Protein 9IJC (pdb70)

Radius of gyration: 18.04 Å; Cα contacts (8 Å, |Δi|>4): 745; chains: 1; bounding box: 37×52×49 Å

B-factor: mean 19.76, std 7.63, range [4.42, 50.43]

Structure (mmCIF, N/CA/C/O backbone):
data_9IJC
#
_entry.id   9IJC
#
_cell.length_a   46.370
_cell.length_b   76.833
_cell.length_c   100.329
_cell.angle_alpha   90.00
_cell.angle_beta   90.00
_cell.angle_gamma   90.00
#
_symmetry.space_group_name_H-M   'P 21 21 21'
#
loop_
_entity.id
_entity.type
_entity.pdbx_description
1 polymer 'GH16 domain-containing protein'
2 water water
#
loop_
_atom_site.group_PDB
_atom_site.id
_atom_site.type_symbol
_atom_site.label_atom_id
_atom_site.label_alt_id
_atom_site.label_comp_id
_atom_site.label_asym_id
_atom_site.label_entity_id
_atom_site.label_seq_id
_atom_site.pdbx_PDB_ins_code
_atom_site.Cartn_x
_atom_site.Cartn_y
_atom_site.Cartn_z
_atom_site.occupancy
_atom_site.B_iso_or_equiv
_atom_site.auth_seq_id
_atom_site.auth_comp_id
_atom_site.auth_asym_id
_atom_site.auth_atom_id
_atom_site.pdbx_PDB_model_num
ATOM 1 N N . PRO A 1 38 ? 3.451 17.036 -40.266 1.00 28.92 38 PRO A N 1
ATOM 2 C CA . PRO A 1 38 ? 2.349 16.101 -40.019 1.00 25.75 38 PRO A CA 1
ATOM 3 C C . PRO A 1 38 ? 1.009 16.670 -40.439 1.00 23.98 38 PRO A C 1
ATOM 4 O O . PRO A 1 38 ? 0.874 17.887 -40.606 1.00 25.09 38 PRO A O 1
ATOM 8 N N . ASN A 1 39 ? 0.022 15.799 -40.596 1.00 22.97 39 ASN A N 1
ATOM 9 C CA . ASN A 1 39 ? -1.304 16.212 -41.034 1.00 22.63 39 ASN A CA 1
ATOM 10 C C . ASN A 1 39 ? -2.148 16.590 -39.823 1.00 20.82 39 ASN A C 1
ATOM 11 O O . ASN A 1 39 ? -2.424 15.725 -38.985 1.00 19.18 39 ASN A O 1
ATOM 16 N N . PRO A 1 40 ? -2.575 17.850 -39.685 1.00 18.36 40 PRO A N 1
ATOM 17 C CA . PRO A 1 40 ? -3.352 18.243 -38.496 1.00 17.65 40 PRO A CA 1
ATOM 18 C C . PRO A 1 40 ? -4.755 17.671 -38.464 1.00 15.82 40 PRO A C 1
ATOM 19 O O . PRO A 1 40 ? -5.457 17.852 -37.461 1.00 19.16 40 PRO A O 1
ATOM 23 N N . ALA A 1 41 ? -5.197 16.986 -39.521 1.00 15.90 41 ALA A N 1
ATOM 24 C CA . ALA A 1 41 ? -6.546 16.442 -39.525 1.00 17.28 41 ALA A CA 1
ATOM 25 C C . ALA A 1 41 ? -6.664 15.198 -38.668 1.00 13.84 41 ALA A C 1
ATOM 26 O O . ALA A 1 41 ? -7.785 14.771 -38.370 1.00 17.08 41 ALA A O 1
ATOM 28 N N . TYR A 1 42 ? -5.543 14.598 -38.299 1.00 16.17 42 TYR A N 1
ATOM 29 C CA . TYR A 1 42 ? -5.530 13.359 -37.541 1.00 15.58 42 TYR A CA 1
ATOM 30 C C . TYR A 1 42 ? -4.621 13.492 -36.336 1.00 15.47 42 TYR A C 1
ATOM 31 O O . TYR A 1 42 ? -3.709 14.326 -36.321 1.00 14.84 42 TYR A O 1
ATOM 40 N N . PRO A 1 43 ? -4.829 12.668 -35.310 1.00 14.28 43 PRO A N 1
ATOM 41 C CA . PRO A 1 43 ? -3.903 12.655 -34.176 1.00 14.68 43 PRO A CA 1
ATOM 42 C C . PRO A 1 43 ? -2.475 12.445 -34.647 1.00 16.34 43 PRO A C 1
ATOM 43 O O . PRO A 1 43 ? -2.216 11.695 -35.597 1.00 16.63 43 PRO A O 1
ATOM 47 N N . LEU A 1 44 ? -1.541 13.118 -33.977 1.00 15.38 44 LEU A N 1
ATOM 48 C CA . LEU A 1 44 ? -0.135 12.984 -34.339 1.00 15.66 44 LEU A CA 1
ATOM 49 C C . LEU A 1 44 ? 0.333 11.538 -34.222 1.00 17.36 44 LEU A C 1
ATOM 50 O O . LEU A 1 44 ? 1.239 11.111 -34.948 1.00 17.21 44 LEU A O 1
ATOM 55 N N . SER A 1 45 ? -0.292 10.766 -33.344 1.00 14.21 45 SER A N 1
ATOM 56 C CA . SER A 1 45 ? 0.065 9.372 -33.140 1.00 14.44 45 SER A CA 1
ATOM 57 C C . SER A 1 45 ? -0.686 8.430 -34.066 1.00 17.29 45 SER A C 1
ATOM 58 O O . SER A 1 45 ? -0.442 7.220 -34.015 1.00 17.35 45 SER A O 1
ATOM 61 N N . ASP A 1 46 ? -1.608 8.941 -34.881 1.00 16.94 46 ASP A N 1
ATOM 62 C CA . ASP A 1 46 ? -2.418 8.113 -35.777 1.00 16.41 46 ASP A CA 1
ATOM 63 C C . ASP A 1 46 ? -2.546 8.802 -37.132 1.00 15.35 46 ASP A C 1
ATOM 64 O O . ASP A 1 46 ? -3.634 9.087 -37.623 1.00 15.87 46 ASP A O 1
ATOM 69 N N . GLN A 1 47 ? -1.399 9.051 -37.753 1.00 15.11 47 GLN A N 1
ATOM 70 C CA . GLN A 1 47 ? -1.378 9.784 -39.007 1.00 15.70 47 GLN A CA 1
ATOM 71 C C . GLN A 1 47 ? -1.944 8.986 -40.173 1.00 17.46 47 GLN A C 1
ATOM 72 O O . GLN A 1 47 ? -2.327 9.587 -41.180 1.00 20.73 47 GLN A O 1
ATOM 78 N N . SER A 1 48 ? -2.034 7.662 -40.060 1.00 19.32 48 SER A N 1
ATOM 79 C CA . SER A 1 48 ? -2.739 6.898 -41.082 1.00 18.60 48 SER A CA 1
ATOM 80 C C . SER A 1 48 ? -4.230 6.791 -40.793 1.00 18.31 48 SER A C 1
ATOM 81 O O . SER A 1 48 ? -4.954 6.149 -41.559 1.00 18.36 48 SER A O 1
ATOM 84 N N . ASN A 1 49 ? -4.698 7.388 -39.694 1.00 16.12 49 ASN A N 1
ATOM 85 C CA . ASN A 1 49 ? -6.118 7.450 -39.356 1.00 16.41 49 ASN A CA 1
ATOM 86 C C . ASN A 1 49 ? -6.732 6.061 -39.204 1.00 17.05 49 ASN A C 1
ATOM 87 O O . ASN A 1 49 ? -7.842 5.794 -39.667 1.00 19.43 49 ASN A O 1
ATOM 92 N N . GLU A 1 50 ? -6.017 5.174 -38.499 1.00 16.45 50 GLU A N 1
ATOM 93 C CA . GLU A 1 50 ? -6.612 3.885 -38.167 1.00 15.65 50 GLU A CA 1
ATOM 94 C C . GLU A 1 50 ? -7.852 4.053 -37.304 1.00 18.89 50 GLU A C 1
ATOM 95 O O . GLU A 1 50 ? -8.745 3.196 -37.321 1.00 20.87 50 GLU A O 1
ATOM 101 N N . GLY A 1 51 ? -7.922 5.139 -36.539 1.00 15.86 51 GLY A N 1
ATOM 102 C CA . GLY A 1 51 ? -9.088 5.369 -35.726 1.00 17.22 51 GLY A CA 1
ATOM 103 C C . GLY A 1 51 ? -10.313 5.888 -36.439 1.00 17.92 51 GLY A C 1
ATOM 104 O O . GLY A 1 51 ? -11.352 6.004 -35.792 1.00 21.99 51 GLY A O 1
ATOM 105 N N . ASP A 1 52 ? -10.254 6.185 -37.735 1.00 18.61 52 ASP A N 1
ATOM 106 C CA . ASP A 1 52 ? -11.385 6.793 -38.441 1.00 21.16 52 ASP A CA 1
ATOM 107 C C . ASP A 1 52 ? -11.896 8.009 -37.673 1.00 18.90 52 ASP A C 1
ATOM 108 O O . ASP A 1 52 ? -13.068 8.117 -37.303 1.00 21.24 52 ASP A O 1
ATOM 113 N N . TRP A 1 53 ? -10.970 8.924 -37.432 1.00 16.99 53 TRP A N 1
ATOM 114 C CA . TRP A 1 53 ? -11.218 10.045 -36.541 1.00 17.22 53 TRP A CA 1
ATOM 115 C C . TRP A 1 53 ? -11.920 11.179 -37.267 1.00 20.00 53 TRP A C 1
ATOM 116 O O . TRP A 1 53 ? -11.610 11.490 -38.420 1.00 22.02 53 TRP A O 1
ATOM 127 N N . VAL A 1 54 ? -12.850 11.813 -36.566 1.00 17.08 54 VAL A N 1
ATOM 128 C CA . VAL A 1 54 ? -13.550 12.998 -37.040 1.00 16.54 54 VAL A CA 1
ATOM 129 C C . VAL A 1 54 ? -13.422 14.063 -35.965 1.00 17.75 54 VAL A C 1
ATOM 130 O O . VAL A 1 54 ? -13.738 13.810 -34.795 1.00 17.20 54 VAL A O 1
ATOM 134 N N . LEU A 1 55 ? -12.961 15.249 -36.352 1.00 15.04 55 LEU A N 1
ATOM 135 C CA . LEU A 1 55 ? -12.709 16.291 -35.368 1.00 16.81 55 LEU A CA 1
ATOM 136 C C . LEU A 1 55 ? -14.044 16.740 -34.782 1.00 19.57 55 LEU A C 1
ATOM 137 O O . LEU A 1 55 ? -14.997 17.017 -35.519 1.00 19.92 55 LEU A O 1
ATOM 142 N N . ASN A 1 56 ? -14.124 16.781 -33.456 1.00 16.65 56 ASN A N 1
ATOM 143 C CA . ASN A 1 56 ? -15.255 17.384 -32.756 1.00 16.20 56 ASN A CA 1
ATOM 144 C C . ASN A 1 56 ? -15.007 18.882 -32.676 1.00 17.46 56 ASN A C 1
ATOM 145 O O . ASN A 1 56 ? -14.183 19.352 -31.894 1.00 16.10 56 ASN A O 1
ATOM 150 N N . THR A 1 57 ? -15.708 19.644 -33.521 1.00 17.13 57 THR A N 1
ATOM 151 C CA . THR A 1 57 ? -15.433 21.072 -33.622 1.00 18.91 57 THR A CA 1
ATOM 152 C C . THR A 1 57 ? -15.897 21.833 -32.387 1.00 18.55 57 THR A C 1
ATOM 153 O O . THR A 1 57 ? -15.318 22.871 -32.060 1.00 19.91 57 THR A O 1
ATOM 157 N N . GLU A 1 58 ? -16.928 21.332 -31.698 1.00 19.51 58 GLU A N 1
ATOM 158 C CA . GLU A 1 58 ? -17.429 21.944 -30.464 1.00 21.54 58 GLU A CA 1
ATOM 159 C C . GLU A 1 58 ? -16.377 21.968 -29.362 1.00 18.73 58 GLU A C 1
ATOM 160 O O . GLU A 1 58 ? -16.370 22.886 -28.526 1.00 19.40 58 GLU A O 1
ATOM 166 N N . MET A 1 59 ? -15.514 20.954 -29.321 1.00 17.19 59 MET A N 1
ATOM 167 C CA . MET A 1 59 ? -14.535 20.765 -28.255 1.00 16.42 59 MET A CA 1
ATOM 168 C C . MET A 1 59 ? -13.128 21.174 -28.655 1.00 18.30 59 MET A C 1
ATOM 169 O O . MET A 1 59 ? -12.220 21.100 -27.821 1.00 19.79 59 MET A O 1
ATOM 174 N N . SER A 1 60 ? -12.919 21.579 -29.907 1.00 14.60 60 SER A N 1
ATOM 175 C CA . SER A 1 60 ? -11.594 21.797 -30.455 1.00 13.23 60 SER A CA 1
ATOM 176 C C . SER A 1 60 ? -11.378 23.271 -30.741 1.00 15.99 60 SER A C 1
ATOM 177 O O . SER A 1 60 ? -12.327 24.021 -31.004 1.00 17.40 60 SER A O 1
ATOM 180 N N . ASP A 1 61 ? -10.114 23.677 -30.706 1.00 14.39 61 ASP A N 1
ATOM 181 C CA . ASP A 1 61 ? -9.794 25.065 -31.013 1.00 12.55 61 ASP A CA 1
ATOM 182 C C . ASP A 1 61 ? -8.318 25.195 -31.340 1.00 14.96 61 ASP A C 1
ATOM 183 O O . ASP A 1 61 ? -7.474 24.657 -30.620 1.00 13.70 61 ASP A O 1
ATOM 188 N N . GLU A 1 62 ? -8.012 25.919 -32.416 1.00 14.30 62 GLU A N 1
ATOM 189 C CA . GLU A 1 62 ? -6.642 26.233 -32.790 1.00 14.67 62 GLU A CA 1
ATOM 190 C C . GLU A 1 62 ? -6.162 27.548 -32.183 1.00 13.37 62 GLU A C 1
ATOM 191 O O . GLU A 1 62 ? -4.973 27.880 -32.291 1.00 13.98 62 GLU A O 1
ATOM 197 N N . PHE A 1 63 ? -7.072 28.281 -31.537 1.00 14.03 63 PHE A N 1
ATOM 198 C CA . PHE A 1 63 ? -6.785 29.505 -30.792 1.00 14.91 63 PHE A CA 1
ATOM 199 C C . PHE A 1 63 ? -6.050 30.541 -31.639 1.00 16.43 63 PHE A C 1
ATOM 200 O O . PHE A 1 63 ? -5.200 31.288 -31.158 1.00 15.76 63 PHE A O 1
ATOM 208 N N . GLU A 1 64 ? -6.428 30.621 -32.904 1.00 14.64 64 GLU A N 1
ATOM 209 C CA . GLU A 1 64 ? -5.861 31.593 -33.828 1.00 15.64 64 GLU A CA 1
ATOM 210 C C . GLU A 1 64 ? -6.669 32.880 -33.887 1.00 19.19 64 GLU A C 1
ATOM 211 O O . GLU A 1 64 ? -6.285 33.812 -34.607 1.00 21.86 64 GLU A O 1
ATOM 217 N N . LEU A 1 65 ? -7.788 32.936 -33.186 1.00 15.44 65 LEU A N 1
ATOM 218 C CA . LEU A 1 65 ? -8.665 34.093 -33.117 1.00 16.69 65 LEU A CA 1
ATOM 219 C C . LEU A 1 65 ? -8.834 34.525 -31.667 1.00 17.03 65 LEU A C 1
ATOM 220 O O . LEU A 1 65 ? -8.416 33.794 -30.759 1.00 16.69 65 LEU A O 1
ATOM 225 N N . PRO A 1 66 ? -9.434 35.681 -31.395 1.00 16.35 66 PRO A N 1
ATOM 226 C CA . PRO A 1 66 ? -9.747 36.020 -30.005 1.00 16.67 66 PRO A CA 1
ATOM 227 C C . PRO A 1 66 ? -10.603 34.925 -29.387 1.00 17.22 66 PRO A C 1
ATOM 228 O O . PRO A 1 66 ? -11.414 34.282 -30.061 1.00 18.34 66 PRO A O 1
ATOM 232 N N . LEU A 1 67 ? -10.394 34.701 -28.094 1.00 16.68 67 LEU A N 1
ATOM 233 C CA . LEU A 1 67 ? -11.033 33.573 -27.435 1.00 19.10 67 LEU A CA 1
ATOM 234 C C . LEU A 1 67 ? -12.540 33.611 -27.652 1.00 20.98 67 LEU A C 1
ATOM 235 O O . LEU A 1 67 ? -13.201 34.619 -27.380 1.00 21.05 67 LEU A O 1
ATOM 240 N N . ASP A 1 68 ? -13.071 32.501 -28.160 1.00 19.27 68 ASP A N 1
ATOM 241 C CA . ASP A 1 68 ? -14.484 32.359 -28.486 1.00 17.83 68 ASP A CA 1
ATOM 242 C C . ASP A 1 68 ? -15.240 32.033 -27.206 1.00 20.27 68 ASP A C 1
ATOM 243 O O . ASP A 1 68 ? -15.287 30.879 -26.781 1.00 19.04 68 ASP A O 1
ATOM 248 N N . GLU A 1 69 ? -15.851 33.040 -26.591 1.00 18.29 69 GLU A N 1
ATOM 249 C CA . GLU A 1 69 ? -16.549 32.821 -25.333 1.00 17.66 69 GLU A CA 1
ATOM 250 C C . GLU A 1 69 ? -17.944 32.233 -25.510 1.00 18.18 69 GLU A C 1
ATOM 251 O O . GLU A 1 69 ? -18.651 32.051 -24.512 1.00 22.67 69 GLU A O 1
ATOM 257 N N . ASP A 1 70 ? -18.345 31.893 -26.736 1.00 20.75 70 ASP A N 1
ATOM 258 C CA . ASP A 1 70 ? -19.492 31.011 -26.905 1.00 22.84 70 ASP A CA 1
ATOM 259 C C . ASP A 1 70 ? -19.090 29.543 -26.827 1.00 19.28 70 ASP A C 1
ATOM 260 O O . ASP A 1 70 ? -19.939 28.687 -26.545 1.00 22.89 70 ASP A O 1
ATOM 265 N N . LYS A 1 71 ? -17.813 29.246 -27.078 1.00 19.21 71 LYS A N 1
ATOM 266 C CA . LYS A 1 71 ? -17.240 27.911 -26.950 1.00 17.97 71 LYS A CA 1
ATOM 267 C C . LYS A 1 71 ? -16.617 27.677 -25.586 1.00 16.87 71 LYS A C 1
ATOM 268 O O . LYS A 1 71 ? -16.642 26.546 -25.092 1.00 16.84 71 LYS A O 1
ATOM 274 N N . TRP A 1 72 ? -16.041 28.718 -24.991 1.00 16.30 72 TRP A N 1
ATOM 275 C CA . TRP A 1 72 ? -15.217 28.584 -23.796 1.00 14.53 72 TRP A CA 1
ATOM 276 C C . TRP A 1 72 ? -15.710 29.504 -22.698 1.00 16.72 72 TRP A C 1
ATOM 277 O O . TRP A 1 72 ? -15.961 30.692 -22.937 1.00 15.08 72 TRP A O 1
ATOM 288 N N . LEU A 1 73 ? -15.810 28.963 -21.495 1.00 15.68 73 LEU A N 1
ATOM 289 C CA . LEU A 1 73 ? -16.050 29.762 -20.308 1.00 14.55 73 LEU A CA 1
ATOM 290 C C . LEU A 1 73 ? -14.703 30.187 -19.737 1.00 15.65 73 LEU A C 1
ATOM 291 O O . LEU A 1 73 ? -13.878 29.336 -19.382 1.00 15.07 73 LEU A O 1
ATOM 296 N N . ILE A 1 74 ? -14.456 31.489 -19.688 1.00 14.91 74 ILE A N 1
ATOM 297 C CA . ILE A 1 74 ? -13.390 32.005 -18.844 1.00 14.37 74 ILE A CA 1
ATOM 298 C C . ILE A 1 74 ? -13.951 32.013 -17.437 1.00 16.64 74 ILE A C 1
ATOM 299 O O . ILE A 1 74 ? -14.937 32.705 -17.167 1.00 18.22 74 ILE A O 1
ATOM 304 N N . GLN A 1 75 ? -13.365 31.207 -16.558 1.00 13.12 75 GLN A N 1
ATOM 305 C CA . GLN A 1 75 ? -13.915 31.060 -15.216 1.00 14.88 75 GLN A CA 1
ATOM 306 C C . GLN A 1 75 ? -14.089 32.422 -14.557 1.00 16.29 75 GLN A C 1
ATOM 307 O O . GLN A 1 75 ? -13.147 33.215 -14.484 1.00 16.08 75 GLN A O 1
ATOM 313 N N . GLY A 1 76 ? -15.306 32.680 -14.074 1.00 16.99 76 GLY A N 1
ATOM 314 C CA . GLY A 1 76 ? -15.649 33.950 -13.464 1.00 16.98 76 GLY A CA 1
ATOM 315 C C . GLY A 1 76 ? -16.312 34.950 -14.386 1.00 20.05 76 GLY A C 1
ATOM 316 O O . GLY A 1 76 ? -16.767 35.998 -13.899 1.00 20.65 76 GLY A O 1
ATOM 317 N N . ARG A 1 77 ? -16.356 34.687 -15.691 1.00 17.90 77 ARG A N 1
ATOM 318 C CA . ARG A 1 77 ? -17.011 35.611 -16.612 1.00 19.48 77 ARG A CA 1
ATOM 319 C C . ARG A 1 77 ? -18.469 35.791 -16.217 1.00 22.42 77 ARG A C 1
ATOM 320 O O . ARG A 1 77 ? -19.221 34.817 -16.104 1.00 21.00 77 ARG A O 1
ATOM 328 N N . ASN A 1 78 ? -18.864 37.051 -16.004 1.00 24.35 78 ASN A N 1
ATOM 329 C CA . ASN A 1 78 ? -20.213 37.385 -15.548 1.00 26.85 78 ASN A CA 1
ATOM 330 C C . ASN A 1 78 ? -20.619 36.543 -14.339 1.00 24.88 78 ASN A C 1
ATOM 331 O O . ASN A 1 78 ? -21.760 36.091 -14.222 1.00 26.98 78 ASN A O 1
ATOM 336 N N . ASN A 1 79 ? -19.657 36.334 -13.432 1.00 24.42 79 ASN A N 1
ATOM 337 C CA . ASN A 1 79 ? -19.854 35.611 -12.170 1.00 24.28 79 ASN A CA 1
ATOM 338 C C . ASN A 1 79 ? -20.282 34.160 -12.380 1.00 24.67 79 ASN A C 1
ATOM 339 O O . ASN A 1 79 ? -20.890 33.548 -11.497 1.00 27.54 79 ASN A O 1
ATOM 344 N N . GLU A 1 80 ? -19.957 33.579 -13.530 1.00 24.86 80 GLU A N 1
ATOM 345 C CA . GLU A 1 80 ? -20.195 32.160 -13.752 1.00 22.64 80 GLU A CA 1
ATOM 346 C C . GLU A 1 80 ? -18.944 31.386 -13.356 1.0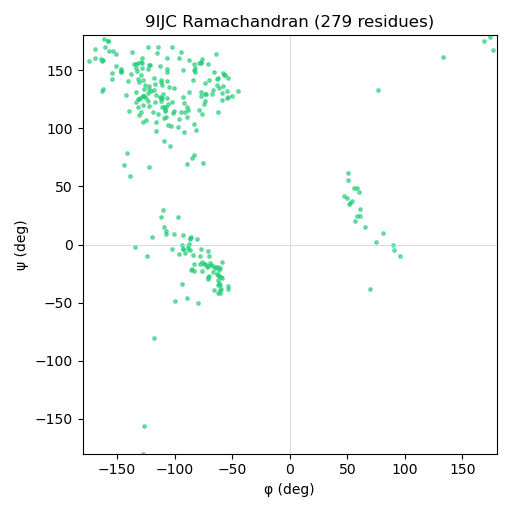0 20.69 80 GLU A C 1
ATOM 347 O O . GLU A 1 80 ? -17.863 31.637 -13.898 1.00 20.96 80 GLU A O 1
ATOM 353 N N . TYR A 1 81 ? -19.094 30.453 -12.416 1.00 20.91 81 TYR A N 1
ATOM 354 C CA . TYR A 1 81 ? -18.001 29.597 -11.961 1.00 20.76 81 TYR A CA 1
ATOM 355 C C . TYR A 1 81 ? -18.400 28.140 -12.115 1.00 20.29 81 TYR A C 1
ATOM 356 O O . TYR A 1 81 ? -19.222 27.630 -11.349 1.00 21.62 81 TYR A O 1
ATOM 365 N N . GLN A 1 82 ? -17.803 27.472 -13.093 1.00 18.12 82 GLN A N 1
ATOM 366 C CA . GLN A 1 82 ? -17.925 26.026 -13.186 1.00 18.33 82 GLN A CA 1
ATOM 367 C C . GLN A 1 82 ? -17.500 25.389 -11.867 1.00 18.87 82 GLN A C 1
ATOM 368 O O . GLN A 1 82 ? -16.464 25.746 -11.301 1.00 18.84 82 GLN A O 1
ATOM 374 N N . SER A 1 83 ? -18.324 24.467 -11.359 1.00 19.32 83 SER A N 1
ATOM 375 C CA . SER A 1 83 ? -18.099 23.779 -10.085 1.00 21.85 83 SER A CA 1
ATOM 376 C C . SER A 1 83 ? -17.944 24.734 -8.903 1.00 20.22 83 SER A C 1
ATOM 377 O O . SER A 1 83 ? -17.404 24.335 -7.866 1.00 21.05 83 SER A O 1
ATOM 380 N N . ARG A 1 84 ? -18.417 25.980 -9.030 1.00 18.14 84 ARG A N 1
ATOM 381 C CA . ARG A 1 84 ? -18.298 26.995 -7.974 1.00 21.36 84 ARG A CA 1
ATOM 382 C C . ARG A 1 84 ? -16.858 27.119 -7.480 1.00 22.33 84 ARG A C 1
ATOM 383 O O . ARG A 1 84 ? -16.596 27.403 -6.312 1.00 22.55 84 ARG A O 1
ATOM 391 N N . PHE A 1 85 ? -15.912 26.944 -8.396 1.00 19.04 85 PHE A N 1
ATOM 392 C CA . PHE A 1 85 ? -14.494 26.826 -8.062 1.00 15.32 85 PHE A CA 1
ATOM 393 C C . PHE A 1 85 ? -13.821 28.152 -8.391 1.00 14.53 85 PHE A C 1
ATOM 394 O O . PHE A 1 85 ? -13.537 28.444 -9.554 1.00 16.14 85 PHE A O 1
ATOM 402 N N . ILE A 1 86 ? -13.562 28.964 -7.363 1.00 16.62 86 ILE A N 1
ATOM 403 C CA . ILE A 1 86 ? -13.022 30.299 -7.609 1.00 15.76 86 ILE A CA 1
ATOM 404 C C . ILE A 1 86 ? -11.510 30.293 -7.718 1.00 15.37 86 ILE A C 1
ATOM 405 O O . ILE A 1 86 ? -10.917 31.329 -8.067 1.00 15.46 86 ILE A O 1
ATOM 410 N N . GLY A 1 87 ? -10.873 29.149 -7.486 1.00 15.75 87 GLY A N 1
ATOM 411 C CA . GLY A 1 87 ? -9.433 29.046 -7.506 1.00 15.11 87 GLY A CA 1
ATOM 412 C C . GLY A 1 87 ? -8.941 28.285 -6.300 1.00 14.70 87 GLY A C 1
ATOM 413 O O . GLY A 1 87 ? -9.669 28.134 -5.313 1.00 16.57 87 GLY A O 1
ATOM 414 N N . ARG A 1 88 ? -7.716 27.784 -6.371 1.00 12.82 88 ARG A N 1
ATOM 415 C CA . ARG A 1 88 ? -7.117 27.040 -5.273 1.00 13.00 88 ARG A CA 1
ATOM 416 C C . ARG A 1 88 ? -6.165 27.965 -4.520 1.00 14.14 88 ARG A C 1
ATOM 417 O O . ARG A 1 88 ? -5.152 28.406 -5.073 1.00 13.79 88 ARG A O 1
ATOM 425 N N . ALA A 1 89 ? -6.497 28.254 -3.261 1.00 14.02 89 ALA A N 1
ATOM 426 C CA . ALA A 1 89 ? -5.765 29.248 -2.491 1.00 15.14 89 ALA A CA 1
ATOM 427 C C . ALA A 1 89 ? -4.280 28.897 -2.413 1.00 14.32 89 ALA A C 1
ATOM 428 O O . ALA A 1 89 ? -3.910 27.716 -2.377 1.00 14.16 89 ALA A O 1
ATOM 430 N N . PRO A 1 90 ? -3.397 29.913 -2.391 1.00 12.99 90 PRO A N 1
ATOM 431 C CA . PRO A 1 90 ? -3.680 31.359 -2.364 1.00 14.14 90 PRO A CA 1
ATOM 432 C C . PRO A 1 90 ? -4.172 31.945 -3.682 1.00 14.53 90 PRO A C 1
ATOM 433 O O . PRO A 1 90 ? -4.734 33.033 -3.668 1.00 15.07 90 PRO A O 1
ATOM 437 N N . SER A 1 91 ? -3.993 31.257 -4.806 1.00 13.76 91 SER A N 1
ATOM 438 C CA . SER A 1 91 ? -4.358 31.813 -6.099 1.00 14.38 91 SER A CA 1
ATOM 439 C C . SER A 1 91 ? -5.871 31.888 -6.253 1.00 16.06 91 SER A C 1
ATOM 440 O O . SER A 1 91 ? -6.635 31.138 -5.632 1.00 15.39 91 SER A O 1
ATOM 443 N N . GLN A 1 92 ? -6.300 32.803 -7.114 1.00 14.64 92 GLN A N 1
ATOM 444 C CA . GLN A 1 92 ? -7.694 32.874 -7.500 1.00 12.41 92 GLN A CA 1
ATOM 445 C C . GLN A 1 92 ? -7.746 33.113 -9.000 1.00 12.64 92 GLN A C 1
ATOM 446 O O . GLN A 1 92 ? -6.853 33.750 -9.562 1.00 14.40 92 GLN A O 1
ATOM 452 N N . PHE A 1 93 ? -8.776 32.562 -9.645 1.00 13.02 93 PHE A N 1
ATOM 453 C CA . PHE A 1 93 ? -8.950 32.710 -11.088 1.00 13.63 93 PHE A CA 1
ATOM 454 C C . PHE A 1 93 ? -9.408 34.118 -11.414 1.00 15.40 93 PHE A C 1
ATOM 455 O O . PHE A 1 93 ? -10.393 34.598 -10.843 1.00 16.08 93 PHE A O 1
ATOM 463 N N . SER A 1 94 ? -8.725 34.758 -12.353 1.00 12.91 94 SER A N 1
ATOM 464 C CA . SER A 1 94 ? -9.108 36.076 -12.841 1.00 13.28 94 SER A CA 1
ATOM 465 C C . SER A 1 94 ? -9.588 35.967 -14.276 1.00 15.36 94 SER A C 1
ATOM 466 O O . SER A 1 94 ? -9.002 35.239 -15.074 1.00 15.79 94 SER A O 1
ATOM 469 N N . VAL A 1 95 ? -10.628 36.732 -14.614 1.00 15.93 95 VAL A N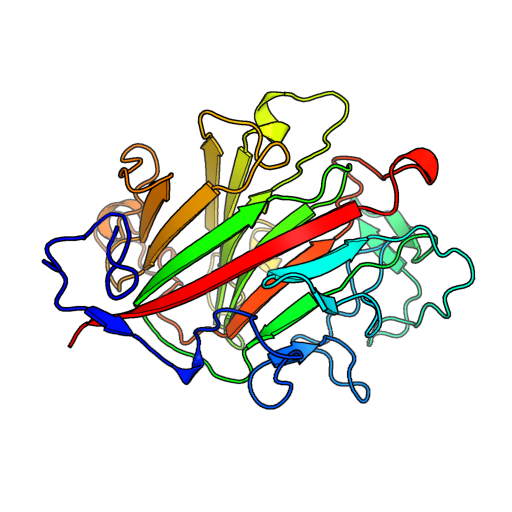 1
ATOM 470 C CA . VAL A 1 95 ? -11.106 36.732 -15.992 1.00 17.69 95 VAL A CA 1
ATOM 471 C C . VAL A 1 95 ? -10.098 37.400 -16.919 1.00 17.41 95 VAL A C 1
ATOM 472 O O . VAL A 1 95 ? -10.179 37.229 -18.136 1.00 18.43 95 VAL A O 1
ATOM 476 N N . ASN A 1 96 ? -9.138 38.149 -16.375 1.00 16.30 96 ASN A N 1
ATOM 477 C CA . ASN A 1 96 ? -8.148 38.871 -17.161 1.00 15.75 96 ASN A CA 1
ATOM 478 C C . ASN A 1 96 ? -6.917 38.047 -17.477 1.00 16.38 96 ASN A C 1
ATOM 479 O O . ASN A 1 96 ? -6.006 38.541 -18.148 1.00 16.55 96 ASN A O 1
ATOM 484 N N . ASN A 1 97 ? -6.856 36.811 -16.995 1.00 13.98 97 ASN A N 1
ATOM 485 C CA . ASN A 1 97 ? -5.663 35.988 -17.125 1.00 14.89 97 ASN A CA 1
ATOM 486 C C . ASN A 1 97 ? -5.841 34.866 -18.130 1.00 14.14 97 ASN A C 1
ATOM 487 O O . ASN A 1 97 ? -4.984 33.988 -18.212 1.00 14.26 97 ASN A O 1
ATOM 492 N N . ALA A 1 98 ? -6.910 34.895 -18.922 1.00 13.27 98 ALA A N 1
ATOM 493 C CA . ALA A 1 98 ? -7.097 33.950 -20.015 1.00 13.09 98 ALA A CA 1
ATOM 494 C C . ALA A 1 98 ? -7.447 34.735 -21.264 1.00 14.17 98 ALA A C 1
ATOM 495 O O . ALA A 1 98 ? -8.392 35.534 -21.255 1.00 15.70 98 ALA A O 1
ATOM 497 N N . TYR A 1 99 ? -6.690 34.508 -22.329 1.00 12.96 99 TYR A N 1
ATOM 498 C CA . TYR A 1 99 ? -6.914 35.175 -23.607 1.00 13.58 99 TYR A CA 1
ATOM 499 C C . TYR A 1 99 ? -6.034 34.469 -24.617 1.00 12.94 99 TYR A C 1
ATOM 500 O O . TYR A 1 99 ? -5.083 33.776 -24.244 1.00 13.16 99 TYR A O 1
ATOM 509 N N . THR A 1 100 ? -6.355 34.628 -25.894 1.00 13.01 100 THR A N 1
ATOM 510 C CA . THR A 1 100 ? -5.461 34.107 -26.909 1.00 13.08 100 THR A CA 1
ATOM 511 C C . THR A 1 100 ? -4.483 35.183 -27.354 1.00 12.25 100 THR A C 1
ATOM 512 O O . THR A 1 100 ? -4.772 36.385 -27.303 1.00 13.95 100 THR A O 1
ATOM 516 N N . GLU A 1 101 ? -3.301 34.734 -27.760 1.00 13.80 101 GLU A N 1
ATOM 517 C CA . GLU A 1 101 ? -2.200 35.608 -28.145 1.00 12.62 101 GLU A CA 1
ATOM 518 C C . GLU A 1 101 ? -1.214 34.752 -28.921 1.00 14.94 101 GLU A C 1
ATOM 519 O O . GLU A 1 101 ? -0.892 33.642 -28.490 1.00 13.24 101 GLU A O 1
ATOM 525 N N . SER A 1 102 ? -0.770 35.237 -30.081 1.00 13.44 102 SER A N 1
ATOM 526 C CA . SER A 1 102 ? 0.266 34.546 -30.849 1.00 15.05 102 SER A CA 1
ATOM 527 C C . SER A 1 102 ? -0.172 33.148 -31.259 1.00 15.55 102 SER A C 1
ATOM 528 O O . SER A 1 102 ? 0.659 32.249 -31.384 1.00 17.84 102 SER A O 1
ATOM 531 N N . GLY A 1 103 ? -1.471 32.956 -31.470 1.00 15.17 103 GLY A N 1
ATOM 532 C CA . GLY A 1 103 ? -1.963 31.654 -31.865 1.00 13.82 103 GLY A CA 1
ATOM 533 C C . GLY A 1 103 ? -2.150 30.674 -30.735 1.00 13.63 103 GLY A C 1
ATOM 534 O O . GLY A 1 103 ? -2.386 29.499 -31.002 1.00 15.09 103 GLY A O 1
ATOM 535 N N . LYS A 1 104 ? -2.052 31.106 -29.483 1.00 13.41 104 LYS A N 1
ATOM 536 C CA . LYS A 1 104 ? -2.128 30.198 -28.347 1.00 13.44 104 LYS A CA 1
ATOM 537 C C . LYS A 1 104 ? -3.142 30.730 -27.353 1.00 13.76 104 LYS A C 1
ATOM 538 O O . LYS A 1 104 ? -3.272 31.938 -27.166 1.00 13.63 104 LYS A O 1
ATOM 544 N N . LEU A 1 105 ? -3.849 29.826 -26.692 1.00 11.51 105 LEU A N 1
ATOM 545 C CA . LEU A 1 105 ? -4.546 30.213 -25.478 1.00 12.07 105 LEU A CA 1
ATOM 546 C C . LEU A 1 105 ? -3.513 30.409 -24.375 1.00 12.62 105 LEU A C 1
ATOM 547 O O . LEU A 1 105 ? -2.638 29.557 -24.173 1.00 12.97 105 LEU A O 1
ATOM 552 N N . LYS A 1 106 ? -3.586 31.545 -23.698 1.00 11.28 106 LYS A N 1
ATOM 553 C CA . LYS A 1 106 ? -2.698 31.853 -22.584 1.00 12.50 106 LYS A CA 1
ATOM 554 C C . LYS A 1 106 ? -3.480 31.748 -21.291 1.00 11.18 106 LYS A C 1
ATOM 555 O O . LYS A 1 106 ? -4.552 32.338 -21.158 1.00 12.87 106 LYS A O 1
ATOM 561 N N . ILE A 1 107 ? -2.960 30.944 -20.371 1.00 10.79 107 ILE A N 1
ATOM 562 C CA . ILE A 1 107 ? -3.404 30.901 -18.990 1.00 12.73 107 ILE A CA 1
ATOM 563 C C . ILE A 1 107 ? -2.278 31.507 -18.185 1.00 11.94 107 ILE A C 1
ATOM 564 O O . ILE A 1 107 ? -1.193 30.929 -18.095 1.00 13.02 107 ILE A O 1
ATOM 569 N N . VAL A 1 108 ? -2.497 32.709 -17.658 1.00 12.09 108 VAL A N 1
ATOM 570 C CA . VAL A 1 108 ? -1.421 33.508 -17.100 1.00 12.32 108 VAL A CA 1
ATOM 571 C C . VAL A 1 108 ? -1.491 33.488 -15.587 1.00 12.46 108 VAL A C 1
ATOM 572 O O . VAL A 1 108 ? -2.571 33.615 -14.997 1.00 13.26 108 VAL A O 1
ATOM 576 N N . THR A 1 109 ? -0.332 33.312 -14.966 1.00 13.06 109 THR A N 1
ATOM 577 C CA . THR A 1 109 ? -0.166 33.426 -13.524 1.00 11.85 109 THR A CA 1
ATOM 578 C C . THR A 1 109 ? 0.552 34.730 -13.242 1.00 13.30 109 T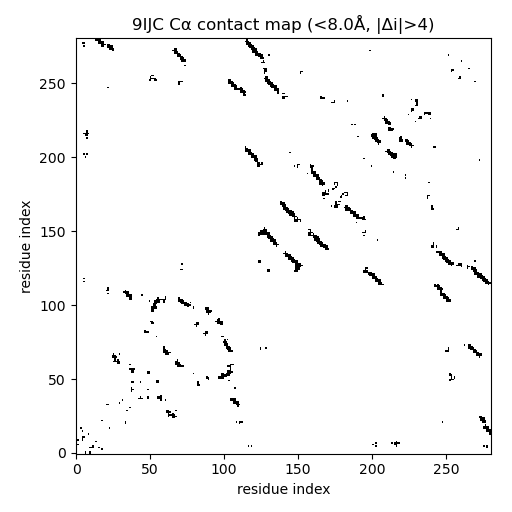HR A C 1
ATOM 579 O O . THR A 1 109 ? 1.662 34.942 -13.739 1.00 13.99 109 THR A O 1
ATOM 583 N N . LYS A 1 110 ? -0.087 35.602 -12.467 1.00 12.34 110 LYS A N 1
ATOM 584 C CA . LYS A 1 110 ? 0.473 36.916 -12.186 1.00 15.08 110 LYS A CA 1
ATOM 585 C C . LYS A 1 110 ? 0.619 37.130 -10.693 1.00 15.74 110 LYS A C 1
ATOM 586 O O . LYS A 1 110 ? -0.153 36.602 -9.885 1.00 13.90 110 LYS A O 1
ATOM 592 N N . TRP A 1 111 ? 1.603 37.952 -10.345 1.00 15.19 111 TRP A N 1
ATOM 593 C CA . TRP A 1 111 ? 1.731 38.473 -8.995 1.00 15.36 111 TRP A CA 1
ATOM 594 C C . TRP A 1 111 ? 0.913 39.757 -8.962 1.00 16.86 111 TRP A C 1
ATOM 595 O O . TRP A 1 111 ? 1.265 40.743 -9.618 1.00 20.10 111 TRP A O 1
ATOM 606 N N . GLU A 1 112 ? -0.212 39.722 -8.255 1.00 16.86 112 GLU A N 1
ATOM 607 C CA . GLU A 1 112 ? -1.210 40.789 -8.289 1.00 19.62 112 GLU A CA 1
ATOM 608 C C . GLU A 1 112 ? -1.805 40.935 -6.895 1.00 18.66 112 GLU A C 1
ATOM 609 O O . GLU A 1 112 ? -2.982 40.629 -6.674 1.00 19.13 112 GLU A O 1
ATOM 615 N N . PRO A 1 113 ? -1.013 41.405 -5.920 1.00 19.88 113 PRO A N 1
ATOM 616 C CA . PRO A 1 113 ? -1.523 41.452 -4.541 1.00 20.81 113 PRO A CA 1
ATOM 617 C C . PRO A 1 113 ? -2.728 42.365 -4.384 1.00 21.37 113 PRO A C 1
ATOM 618 O O . PRO A 1 113 ? -3.533 42.156 -3.469 1.00 23.17 113 PRO A O 1
ATOM 622 N N . ASP A 1 114 ? -2.875 43.373 -5.245 1.00 23.51 114 ASP A N 1
ATOM 623 C CA . ASP A 1 114 ? -4.001 44.298 -5.166 1.00 25.23 114 ASP A CA 1
ATOM 624 C C . ASP A 1 114 ? -5.233 43.811 -5.916 1.00 25.15 114 ASP A C 1
ATOM 625 O O . ASP A 1 114 ? -6.220 44.547 -6.009 1.00 24.53 114 ASP A O 1
ATOM 630 N N . TYR A 1 115 ? -5.204 42.599 -6.458 1.00 18.99 115 TYR A N 1
ATOM 631 C CA . TYR A 1 115 ? -6.396 42.034 -7.065 1.00 19.01 115 TYR A CA 1
ATOM 632 C C . TYR A 1 115 ? -7.527 41.986 -6.044 1.00 16.30 115 TYR A C 1
ATOM 633 O O . TYR A 1 115 ? -7.307 41.777 -4.846 1.00 20.38 115 TYR A O 1
ATOM 642 N N . ASP A 1 116 ? -8.755 42.144 -6.532 1.00 19.97 116 ASP A N 1
ATOM 643 C CA . ASP A 1 116 ? -9.929 42.121 -5.661 1.00 24.21 116 ASP A CA 1
ATOM 644 C C . ASP A 1 116 ? -10.339 40.669 -5.419 1.00 21.11 116 ASP A C 1
ATOM 645 O O . ASP A 1 116 ? -11.297 40.150 -5.997 1.00 23.56 116 ASP A O 1
ATOM 650 N N . PHE A 1 117 ? -9.590 40.000 -4.544 1.00 19.55 117 PHE A N 1
ATOM 651 C CA . PHE A 1 117 ? -9.890 38.609 -4.231 1.00 18.20 117 PHE A CA 1
ATOM 652 C C . PHE A 1 117 ? -11.277 38.504 -3.620 1.00 20.54 117 PHE A C 1
ATOM 653 O O . PHE A 1 117 ? -11.662 39.314 -2.768 1.00 23.02 117 PHE A O 1
ATOM 661 N N . ARG A 1 118 ? -12.043 37.525 -4.086 1.00 19.34 118 ARG A N 1
ATOM 662 C CA . ARG A 1 118 ? -13.402 37.332 -3.609 1.00 20.53 118 ARG A CA 1
ATOM 663 C C . ARG A 1 118 ? -13.466 36.177 -2.616 1.00 20.32 118 ARG A C 1
ATOM 664 O O . ARG A 1 118 ? -12.509 35.420 -2.420 1.00 20.65 118 ARG A O 1
ATOM 672 N N . LEU A 1 119 ? -14.621 36.055 -1.976 1.00 20.29 119 LEU A N 1
ATOM 673 C CA . LEU A 1 119 ? -14.861 34.934 -1.088 1.00 19.48 119 LEU A CA 1
ATOM 674 C C . LEU A 1 119 ? -15.316 33.714 -1.867 1.00 20.21 119 LEU A C 1
ATOM 675 O O . LEU A 1 119 ? -15.878 33.816 -2.959 1.00 19.49 119 LEU A O 1
ATOM 680 N N . LYS A 1 120 ? -15.071 32.547 -1.278 1.00 18.76 120 LYS A N 1
ATOM 681 C CA . LYS A 1 120 ? -15.611 31.315 -1.817 1.00 18.79 120 LYS A CA 1
ATOM 682 C C . LYS A 1 120 ? -17.132 31.360 -1.742 1.00 20.56 120 LYS A C 1
ATOM 683 O O . LYS A 1 120 ? -17.720 32.194 -1.045 1.00 22.58 120 LYS A O 1
ATOM 689 N N . PHE A 1 121 ? -17.778 30.463 -2.481 1.00 20.74 121 PHE A N 1
ATOM 690 C CA . PHE A 1 121 ? -19.233 30.404 -2.429 1.00 24.88 121 PHE A CA 1
ATOM 691 C C . PHE A 1 121 ? -19.748 30.077 -1.032 1.00 25.12 121 PHE A C 1
ATOM 692 O O . PHE A 1 121 ? -20.897 30.405 -0.720 1.00 30.41 121 PHE A O 1
ATOM 700 N N . ASN A 1 122 ? -18.927 29.464 -0.183 1.00 23.84 122 ASN A N 1
ATOM 701 C CA . ASN A 1 122 ? -19.313 29.176 1.194 1.00 22.84 122 ASN A CA 1
ATOM 702 C C . ASN A 1 122 ? -19.031 30.336 2.145 1.00 25.68 122 ASN A C 1
ATOM 703 O O . ASN A 1 122 ? -19.229 30.190 3.355 1.00 28.67 122 ASN A O 1
ATOM 708 N N . GLY A 1 123 ? -18.586 31.482 1.632 1.00 23.72 123 GLY A N 1
ATOM 709 C CA . GLY A 1 123 ? -18.332 32.645 2.454 1.00 25.11 123 GLY A CA 1
ATOM 710 C C . GLY A 1 123 ? -16.928 32.753 3.009 1.00 22.40 123 GLY A C 1
ATOM 711 O O . GLY A 1 123 ? -16.598 33.775 3.628 1.00 24.17 123 GLY A O 1
ATOM 712 N N . ASP A 1 124 ? -16.084 31.752 2.788 1.00 22.38 124 ASP A N 1
ATOM 713 C CA . ASP A 1 124 ? -14.750 31.747 3.360 1.00 20.70 124 ASP A CA 1
ATOM 714 C C . ASP A 1 124 ? -13.780 32.564 2.519 1.00 22.21 124 ASP A C 1
ATOM 715 O O . ASP A 1 124 ? -13.904 32.651 1.295 1.00 21.89 124 ASP A O 1
ATOM 720 N N . ASP A 1 125 ? -12.785 33.138 3.190 1.00 20.54 125 ASP A N 1
ATOM 721 C CA . ASP A 1 125 ? -11.674 33.800 2.527 1.00 21.52 125 ASP A CA 1
ATOM 722 C C . ASP A 1 125 ? -10.464 32.887 2.416 1.00 20.90 125 ASP A C 1
ATOM 723 O O . ASP A 1 125 ? -9.335 33.371 2.298 1.00 21.07 125 ASP A O 1
ATOM 728 N N . HIS A 1 126 ? -10.675 31.576 2.455 1.00 17.50 126 HIS A N 1
ATOM 729 C CA . HIS A 1 126 ? -9.553 30.651 2.511 1.00 18.82 126 HIS A CA 1
ATOM 730 C C . HIS A 1 126 ? -10.028 29.267 2.115 1.00 20.62 126 HIS A C 1
ATOM 731 O O . HIS A 1 126 ? -11.217 28.943 2.220 1.00 19.96 126 HIS A O 1
ATOM 738 N N . ASP A 1 127 ? -9.067 28.447 1.699 1.00 15.86 127 ASP A N 1
ATOM 739 C CA . ASP A 1 127 ? -9.240 27.010 1.598 1.00 17.47 127 ASP A CA 1
ATOM 740 C C . ASP A 1 127 ? -8.744 26.370 2.884 1.00 17.52 127 ASP A C 1
ATOM 741 O O . ASP A 1 127 ? -8.030 26.984 3.671 1.00 18.46 127 ASP A O 1
ATOM 746 N N . VAL A 1 128 ? -9.091 25.108 3.083 1.00 20.45 128 VAL A N 1
ATOM 747 C CA . VAL A 1 128 ? -8.542 24.349 4.195 1.00 21.94 128 VAL A CA 1
ATOM 748 C C . VAL A 1 128 ? -7.625 23.285 3.602 1.00 25.08 128 VAL A C 1
ATOM 749 O O . VAL A 1 128 ? -8.067 22.447 2.806 1.00 27.10 128 VAL A O 1
ATOM 753 N N . VAL A 1 129 ? -6.338 23.362 3.949 1.00 25.50 129 VAL A N 1
ATOM 754 C CA . VAL A 1 129 ? -5.277 22.523 3.399 1.00 26.34 129 VAL A CA 1
ATOM 755 C C . VAL A 1 129 ? -4.435 22.007 4.560 1.00 28.18 129 VAL A C 1
ATOM 756 O O . VAL A 1 129 ? -3.874 22.803 5.325 1.00 26.92 129 VAL A O 1
ATOM 760 N N . ASN A 1 130 ? -4.326 20.685 4.672 1.00 22.93 130 ASN A N 1
ATOM 761 C CA . ASN A 1 130 ? -3.667 20.031 5.813 1.00 31.35 130 ASN A CA 1
ATOM 762 C C . ASN A 1 130 ? -4.245 20.546 7.130 1.00 33.65 130 ASN A C 1
ATOM 763 O O . ASN A 1 130 ? -3.544 20.704 8.132 1.00 30.97 130 ASN A O 1
ATOM 768 N N . GLY A 1 131 ? -5.547 20.825 7.123 1.00 32.96 131 GLY A N 1
ATOM 769 C CA . GLY A 1 131 ? -6.206 21.378 8.286 1.00 25.09 131 GLY A CA 1
ATOM 770 C C . GLY A 1 131 ? -5.942 22.845 8.560 1.00 32.41 131 GLY A C 1
ATOM 771 O O . GLY A 1 131 ? -6.449 23.370 9.561 1.00 33.05 131 GLY A O 1
ATOM 772 N N . GLU A 1 132 ? -5.182 23.536 7.714 1.00 29.42 132 GLU A N 1
ATOM 773 C CA . GLU A 1 132 ? -4.891 24.943 7.930 1.00 32.27 132 GLU A CA 1
ATOM 774 C C . GLU A 1 132 ? -5.668 25.807 6.949 1.00 23.20 132 GLU A C 1
ATOM 775 O O . GLU A 1 132 ? -5.944 25.397 5.819 1.00 30.38 132 GLU A O 1
ATOM 781 N N . LYS A 1 133 ? -6.023 27.004 7.402 1.00 30.26 133 LYS A N 1
ATOM 782 C CA . LYS A 1 133 ? -6.654 28.003 6.553 1.00 27.67 133 LYS A CA 1
ATOM 783 C C . LYS A 1 133 ? -5.587 28.629 5.669 1.00 27.62 133 LYS A C 1
ATOM 784 O O . LYS A 1 133 ? -4.694 29.321 6.167 1.00 26.54 133 LYS A O 1
ATOM 790 N N . ILE A 1 134 ? -5.669 28.372 4.365 1.00 20.05 134 ILE A N 1
ATOM 791 C CA . ILE A 1 134 ? -4.798 28.997 3.373 1.00 20.39 134 ILE A CA 1
ATOM 792 C C . ILE A 1 134 ? -5.600 30.107 2.711 1.00 17.97 134 ILE A C 1
ATOM 793 O O . ILE A 1 134 ? -6.575 29.837 2.000 1.00 16.87 134 ILE A O 1
ATOM 798 N N . TYR A 1 135 ? -5.191 31.354 2.947 1.00 18.85 135 TYR A N 1
ATOM 799 C CA . TYR A 1 135 ? -5.953 32.509 2.504 1.00 16.46 135 TYR A CA 1
ATOM 800 C C . TYR A 1 135 ? -5.661 32.822 1.047 1.00 17.05 135 TYR A C 1
ATOM 801 O O . TYR A 1 135 ? -4.585 32.522 0.528 1.00 17.52 135 TYR A O 1
ATOM 810 N N . PHE A 1 136 ? -6.648 33.419 0.391 1.00 16.80 136 PHE A N 1
ATOM 811 C CA . PHE A 1 136 ? -6.479 33.899 -0.969 1.00 16.61 136 PHE A CA 1
ATOM 812 C C . PHE A 1 136 ? -5.698 35.200 -0.953 1.00 17.52 136 PHE A C 1
ATOM 813 O O . PHE A 1 136 ? -6.052 36.133 -0.224 1.00 18.98 136 PHE A O 1
ATOM 821 N N . GLU A 1 137 ? -4.628 35.256 -1.742 1.00 15.23 137 GLU A N 1
ATOM 822 C CA . GLU A 1 137 ? -3.792 36.451 -1.768 1.00 15.84 137 GLU A CA 1
ATOM 823 C C . GLU A 1 137 ? -2.725 36.310 -2.841 1.00 15.65 137 GLU A C 1
ATOM 824 O O . GLU A 1 137 ? -2.395 35.198 -3.274 1.00 15.19 137 GLU A O 1
ATOM 830 N N . ASN A 1 138 ? -2.212 37.468 -3.273 1.00 16.69 138 ASN A N 1
ATOM 831 C CA . ASN A 1 138 ? -1.005 37.633 -4.083 1.00 15.88 138 ASN A CA 1
ATOM 832 C C . ASN A 1 138 ? -1.042 37.159 -5.529 1.00 14.76 138 ASN A C 1
ATOM 833 O O . ASN A 1 138 ? -0.419 37.799 -6.373 1.00 15.88 138 ASN A O 1
ATOM 838 N N . ILE A 1 139 ? -1.688 36.037 -5.833 1.00 12.87 139 ILE A N 1
ATOM 839 C CA . ILE A 1 139 ? -1.504 35.375 -7.123 1.00 13.91 139 ILE A CA 1
ATOM 840 C C . ILE A 1 139 ? -2.839 35.211 -7.837 1.00 12.62 139 ILE A C 1
ATOM 841 O O . ILE A 1 139 ? -3.813 34.733 -7.249 1.00 14.37 139 ILE A O 1
ATOM 846 N N . THR A 1 140 ? -2.883 35.616 -9.104 1.00 12.85 140 THR A N 1
ATOM 847 C CA . THR A 1 140 ? -4.030 35.331 -9.951 1.00 13.69 140 THR A CA 1
ATOM 848 C C . THR A 1 140 ? -3.623 34.349 -11.032 1.00 14.21 140 THR A C 1
ATOM 849 O O . THR A 1 140 ? -2.512 34.420 -11.560 1.00 13.17 140 THR A O 1
ATOM 853 N N . THR A 1 141 ? -4.518 33.413 -11.318 1.00 11.58 141 THR A N 1
ATOM 854 C CA . THR A 1 141 ? -4.366 32.504 -12.444 1.00 11.86 141 THR A CA 1
ATOM 855 C C . THR A 1 141 ? -5.643 32.607 -13.273 1.00 14.35 141 THR A C 1
ATOM 856 O O . THR A 1 141 ? -6.375 33.600 -13.243 1.00 13.77 141 THR A O 1
ATOM 860 N N . ALA A 1 142 ? -5.944 31.570 -14.043 1.00 12.78 142 ALA A N 1
ATOM 861 C CA . ALA A 1 142 ? -7.195 31.544 -14.785 1.00 11.75 142 ALA A CA 1
ATOM 862 C C . ALA A 1 142 ? -7.577 30.096 -15.007 1.00 11.32 142 ALA A C 1
ATOM 863 O O . ALA A 1 142 ? -6.757 29.181 -14.851 1.00 11.40 142 ALA A O 1
ATOM 865 N N . ALA A 1 143 ? -8.828 29.900 -15.413 1.00 12.09 143 ALA A N 1
ATOM 866 C CA . ALA A 1 143 ? -9.310 28.600 -15.849 1.00 12.49 143 ALA A CA 1
ATOM 867 C C . ALA A 1 143 ? -10.220 28.823 -17.038 1.00 13.71 143 ALA A C 1
ATOM 868 O O . ALA A 1 143 ? -10.974 29.798 -17.072 1.00 14.22 143 ALA A O 1
ATOM 870 N N . VAL A 1 144 ? -10.125 27.936 -18.020 1.00 12.35 144 VAL A N 1
ATOM 871 C CA . VAL A 1 144 ? -10.965 27.998 -19.204 1.00 13.00 144 VAL A CA 1
ATOM 872 C C . VAL A 1 144 ? -11.621 26.638 -19.346 1.00 13.98 144 VAL A C 1
ATOM 873 O O . VAL A 1 144 ? -10.932 25.611 -19.307 1.00 13.80 144 VAL A O 1
ATOM 877 N N . ILE A 1 145 ? -12.943 26.624 -19.483 1.00 13.07 145 ILE A N 1
ATOM 878 C CA . ILE A 1 145 ? -13.728 25.395 -19.491 1.00 12.80 145 ILE A CA 1
ATOM 879 C C . ILE A 1 145 ? -14.576 25.353 -20.752 1.00 14.48 145 ILE A C 1
ATOM 880 O O . ILE A 1 145 ? -15.185 26.353 -21.136 1.00 15.84 145 ILE A O 1
ATOM 885 N N . SER A 1 146 ? -14.639 24.194 -21.391 1.00 13.68 146 SER A N 1
ATOM 886 C CA . SER A 1 146 ? -15.538 24.081 -22.530 1.00 12.13 146 SER A CA 1
ATOM 887 C C . SER A 1 146 ? -16.985 24.299 -22.093 1.00 15.26 146 SER A C 1
ATOM 888 O O . SER A 1 146 ? -17.393 23.907 -20.999 1.00 15.69 146 SER A O 1
ATOM 891 N N . LYS A 1 147 ? -17.767 24.955 -22.954 1.00 15.07 147 LYS A N 1
ATOM 892 C CA . LYS A 1 147 ? -19.190 25.085 -22.675 1.00 16.71 147 LYS A CA 1
ATOM 893 C C . LYS A 1 147 ? -19.966 23.852 -23.113 1.00 18.00 147 LYS A C 1
ATOM 894 O O . LYS A 1 147 ? -21.092 23.637 -22.647 1.00 21.01 147 LYS A O 1
ATOM 900 N N . LYS A 1 148 ? -19.370 23.020 -23.960 1.00 17.09 148 LYS A N 1
ATOM 901 C CA . LYS A 1 148 ? -19.964 21.769 -24.399 1.00 16.63 148 LYS A CA 1
ATOM 902 C C . LYS A 1 148 ? -19.257 20.599 -23.730 1.00 16.91 148 LYS A C 1
ATOM 903 O O . LYS A 1 148 ? -18.142 20.726 -23.215 1.00 17.11 148 LYS A O 1
ATOM 909 N N . GLN A 1 149 ? -19.936 19.461 -23.725 1.00 16.36 149 GLN A N 1
ATOM 910 C CA . GLN A 1 149 ? -19.380 18.213 -23.232 1.00 14.79 149 GLN A CA 1
ATOM 911 C C . GLN A 1 149 ? -19.252 17.211 -24.371 1.00 15.91 149 GLN A C 1
ATOM 912 O O . GLN A 1 149 ? -19.840 17.365 -25.441 1.00 16.85 149 GLN A O 1
ATOM 918 N N . PHE A 1 150 ? -18.479 16.158 -24.117 1.00 16.64 150 PHE A N 1
ATOM 919 C CA . PHE A 1 150 ? -18.386 15.029 -25.029 1.00 17.02 150 PHE A CA 1
ATOM 920 C C . PHE A 1 150 ? -18.083 13.784 -24.218 1.00 14.70 150 PHE A C 1
ATOM 921 O O . PHE A 1 150 ? -17.705 13.857 -23.045 1.00 15.06 150 PHE A O 1
ATOM 929 N N . ARG A 1 151 ? -18.283 12.628 -24.837 1.00 16.73 151 ARG A N 1
ATOM 930 C CA . ARG A 1 151 ? -17.930 11.372 -24.191 1.00 16.56 151 ARG A CA 1
ATOM 931 C C . ARG A 1 151 ? -17.130 10.530 -25.166 1.00 17.10 151 ARG A C 1
ATOM 932 O O . ARG A 1 151 ? -17.622 10.175 -26.247 1.00 16.87 151 ARG A O 1
ATOM 940 N N . TYR A 1 152 ? -15.893 10.235 -24.768 1.00 15.59 152 TYR A N 1
ATOM 941 C CA . TYR A 1 152 ? -14.916 9.386 -25.434 1.00 14.49 152 TYR A CA 1
ATOM 942 C C . TYR A 1 152 ? -14.303 10.122 -26.614 1.00 16.59 152 TYR A C 1
ATOM 943 O O . TYR A 1 152 ? -15.013 10.727 -27.426 1.00 20.73 152 TYR A O 1
ATOM 952 N N . GLY A 1 153 ? -12.989 10.076 -26.728 1.00 15.91 153 GLY A N 1
ATOM 953 C CA . GLY A 1 153 ? -12.346 10.652 -27.888 1.00 16.10 153 GLY A CA 1
ATOM 954 C C . GLY A 1 153 ? -10.860 10.724 -27.677 1.00 14.82 153 GLY A C 1
ATOM 955 O O . GLY A 1 153 ? -10.338 10.419 -26.599 1.00 15.22 153 GLY A O 1
ATOM 956 N N . TYR A 1 154 ? -10.183 11.142 -28.734 1.00 13.18 154 TYR A N 1
ATOM 957 C CA . TYR A 1 154 ? -8.756 11.385 -28.692 1.00 12.65 154 TYR A CA 1
ATOM 958 C C . TYR A 1 154 ? -8.587 12.869 -28.407 1.00 13.42 154 TYR A C 1
ATOM 959 O O . TYR A 1 154 ? -8.989 13.710 -29.217 1.00 14.14 154 TYR A O 1
ATOM 968 N N . MET A 1 155 ? -8.041 13.203 -27.244 1.00 11.89 155 MET A N 1
ATOM 969 C CA . MET A 1 155 ? -7.719 14.592 -26.951 1.00 11.81 155 MET A CA 1
ATOM 970 C C . MET A 1 155 ? -6.231 14.849 -27.117 1.00 13.99 155 MET A C 1
ATOM 971 O O . MET A 1 155 ? -5.397 14.222 -26.463 1.00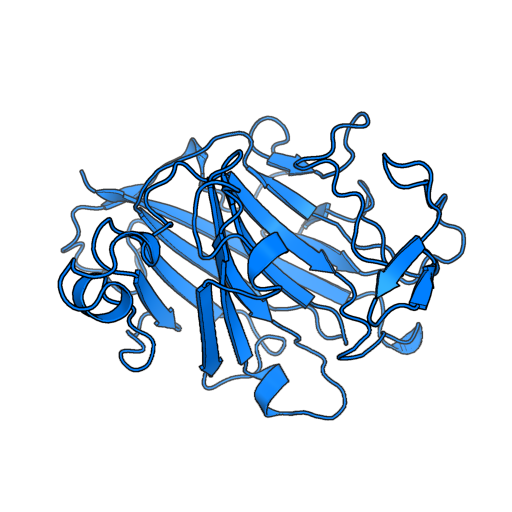 14.38 155 MET A O 1
ATOM 976 N N . GLU A 1 156 ? -5.910 15.802 -27.980 1.00 12.48 156 GLU A N 1
ATOM 977 C CA . GLU A 1 156 ? -4.536 16.150 -28.284 1.00 12.96 156 GLU A CA 1
ATOM 978 C C . GLU A 1 156 ? -4.334 17.621 -27.985 1.00 12.54 156 GLU A C 1
ATOM 979 O O . GLU A 1 156 ? -5.000 18.482 -28.572 1.00 12.31 156 GLU A O 1
ATOM 985 N N . ILE A 1 157 ? -3.433 17.904 -27.061 1.00 10.80 157 ILE A N 1
ATOM 986 C CA . ILE A 1 157 ? -3.134 19.274 -26.679 1.00 11.10 157 ILE A CA 1
ATOM 987 C C . ILE A 1 157 ? -1.660 19.528 -26.951 1.00 12.97 157 ILE A C 1
ATOM 988 O O . ILE A 1 157 ? -0.804 18.710 -26.596 1.00 13.34 157 ILE A O 1
ATOM 993 N N . LYS A 1 158 ? -1.368 20.646 -27.613 1.00 12.09 158 LYS A N 1
ATOM 994 C CA . LYS A 1 158 ? -0.000 21.079 -27.847 1.00 12.32 158 LYS A CA 1
ATOM 995 C C . LYS A 1 158 ? 0.226 22.262 -26.936 1.00 14.05 158 LYS A C 1
ATOM 996 O O . LYS A 1 158 ? -0.476 23.272 -27.047 1.00 14.46 158 LYS A O 1
ATOM 1002 N N . CYS A 1 159 ? 1.169 22.131 -26.016 1.00 12.18 159 CYS A N 1
ATOM 1003 C CA . CYS A 1 159 ? 1.255 23.163 -24.999 1.00 13.21 159 CYS A CA 1
ATOM 1004 C C . CYS A 1 159 ? 2.646 23.191 -24.395 1.00 13.92 159 CYS A C 1
ATOM 1005 O O . CYS A 1 159 ? 3.455 22.270 -24.556 1.00 14.25 159 CYS A O 1
ATOM 1008 N N . LYS A 1 160 ? 2.890 24.281 -23.678 1.00 13.90 160 LYS A N 1
ATOM 1009 C CA . LYS A 1 160 ? 4.107 24.543 -22.941 1.00 13.45 160 LYS A CA 1
ATOM 1010 C C . LYS A 1 160 ? 3.653 24.998 -21.568 1.00 14.34 160 LYS A C 1
ATOM 1011 O O . LYS A 1 160 ? 2.826 25.912 -21.462 1.00 14.05 160 LYS A O 1
ATOM 1017 N N . SER A 1 161 ? 4.139 24.338 -20.529 1.00 13.28 161 SER A N 1
ATOM 1018 C CA . SER A 1 161 ? 3.651 24.660 -19.202 1.00 13.03 161 SER A CA 1
ATOM 1019 C C . SER A 1 161 ? 4.255 25.961 -18.696 1.00 13.78 161 SER A C 1
ATOM 1020 O O . SER A 1 161 ? 5.300 26.418 -19.162 1.00 13.77 161 SER A O 1
ATOM 1023 N N . ALA A 1 162 ? 3.578 26.550 -17.722 1.00 12.14 162 ALA A N 1
ATOM 1024 C CA . ALA A 1 162 ? 4.074 27.779 -17.124 1.00 13.15 162 ALA A CA 1
ATOM 1025 C C . ALA A 1 162 ? 5.367 27.508 -16.365 1.00 13.62 162 ALA A C 1
ATOM 1026 O O . ALA A 1 162 ? 5.455 26.561 -15.577 1.00 14.10 162 ALA A O 1
ATOM 1028 N N . ASN A 1 163 ? 6.372 28.354 -16.591 1.00 13.01 163 ASN A N 1
ATOM 1029 C CA . ASN A 1 163 ? 7.695 28.164 -15.997 1.00 13.60 163 ASN A CA 1
ATOM 1030 C C . ASN A 1 163 ? 7.756 28.853 -14.633 1.00 14.77 163 ASN A C 1
ATOM 1031 O O . ASN A 1 163 ? 8.445 29.852 -14.421 1.00 17.12 163 ASN A O 1
ATOM 1036 N N . ALA A 1 164 ? 7.022 28.277 -13.691 1.00 13.50 164 ALA A N 1
ATOM 1037 C CA . ALA A 1 164 ? 6.982 28.783 -12.326 1.00 13.73 164 ALA A CA 1
ATOM 1038 C C . ALA A 1 164 ? 6.474 27.666 -11.434 1.00 13.01 164 ALA A C 1
ATOM 1039 O O . ALA A 1 164 ? 6.022 26.625 -11.932 1.00 13.73 164 ALA A O 1
ATOM 1041 N N . PRO A 1 165 ? 6.554 27.833 -10.096 1.00 13.63 165 PRO A N 1
ATOM 1042 C CA . PRO A 1 165 ? 5.940 26.850 -9.193 1.00 14.20 165 PRO A CA 1
ATOM 1043 C C . PRO A 1 165 ? 4.431 27.023 -9.176 1.00 13.43 165 PRO A C 1
ATOM 1044 O O . PRO A 1 165 ? 3.831 27.484 -8.205 1.00 13.37 165 PRO A O 1
ATOM 1048 N N . ILE A 1 166 ? 3.814 26.671 -10.296 1.00 12.74 166 ILE A N 1
ATOM 1049 C CA . ILE A 1 166 ? 2.380 26.794 -10.494 1.00 12.04 166 ILE A CA 1
ATOM 1050 C C . ILE A 1 166 ? 1.976 25.634 -11.388 1.00 11.49 166 ILE A C 1
ATOM 1051 O O . ILE A 1 166 ? 2.774 25.159 -12.198 1.00 13.72 166 ILE A O 1
ATOM 1056 N N . THR A 1 167 ? 0.750 25.148 -11.222 1.00 12.10 167 THR A N 1
ATOM 1057 C CA . THR A 1 167 ? 0.359 24.059 -12.101 1.00 12.28 167 THR A CA 1
ATOM 1058 C C . THR A 1 167 ? 0.020 24.589 -13.479 1.00 13.11 167 THR A C 1
ATOM 1059 O O . THR A 1 167 ? -0.304 25.762 -13.663 1.00 12.99 167 THR A O 1
ATOM 1063 N N . SER A 1 168 ? 0.128 23.693 -14.451 1.00 12.12 168 SER A N 1
ATOM 1064 C CA . SER A 1 168 ? -0.486 23.842 -15.765 1.00 11.19 168 SER A CA 1
ATOM 1065 C C . SER A 1 168 ? -1.221 22.538 -15.985 1.00 11.55 168 SER A C 1
ATOM 1066 O O . SER A 1 168 ? -0.588 21.475 -16.037 1.00 12.59 168 SER A O 1
ATOM 1069 N N . SER A 1 169 ? -2.543 22.596 -16.045 1.00 10.60 169 SER A N 1
ATOM 1070 C CA . SER A 1 169 ? -3.333 21.381 -16.029 1.00 11.20 169 SER A CA 1
ATOM 1071 C C . SER A 1 169 ? -4.333 21.314 -17.171 1.00 12.09 169 SER A C 1
ATOM 1072 O O . SER A 1 169 ? -4.789 22.320 -17.715 1.00 12.05 169 SER A O 1
ATOM 1075 N N . PHE A 1 170 ? -4.687 20.076 -17.486 1.00 10.47 170 PHE A N 1
ATOM 1076 C CA . PHE A 1 170 ? -5.588 19.740 -18.579 1.00 11.17 170 PHE A CA 1
ATOM 1077 C C . PHE A 1 170 ? -6.459 18.627 -18.020 1.00 12.00 170 PHE A C 1
ATOM 1078 O O . PHE A 1 170 ? -5.938 17.567 -17.660 1.00 11.47 170 PHE A O 1
ATOM 1086 N N . TRP A 1 171 ? -7.753 18.876 -17.864 1.00 11.19 171 TRP A N 1
ATOM 1087 C CA . TRP A 1 171 ?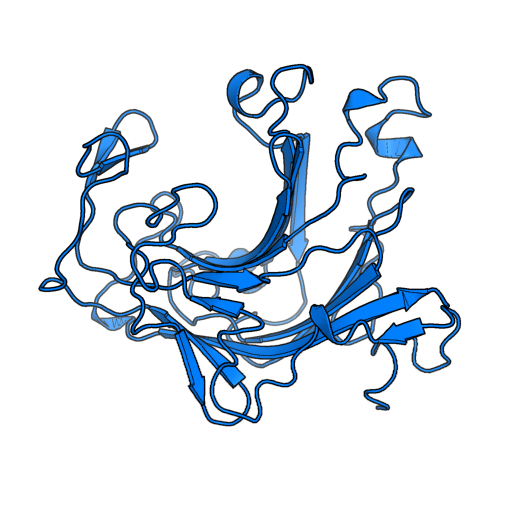 -8.556 17.961 -17.064 1.00 13.22 171 TRP A CA 1
ATOM 1088 C C . TRP A 1 171 ? -10.025 18.073 -17.442 1.00 13.18 171 TRP A C 1
ATOM 1089 O O . TRP A 1 171 ? -10.423 18.887 -18.276 1.00 13.88 171 TRP A O 1
ATOM 1100 N N . THR A 1 172 ? -10.825 17.206 -16.843 1.00 13.28 172 THR A N 1
ATOM 1101 C CA . THR A 1 172 ? -12.240 17.108 -17.140 1.00 12.95 172 THR A CA 1
ATOM 1102 C C . THR A 1 172 ? -13.023 17.057 -15.849 1.00 14.46 172 THR A C 1
ATOM 1103 O O . THR A 1 172 ? -12.513 16.631 -14.815 1.00 14.52 172 THR A O 1
ATOM 1107 N N . THR A 1 173 ? -14.284 17.464 -15.933 1.00 13.87 173 THR A N 1
ATOM 1108 C CA . THR A 1 173 ? -15.255 17.149 -14.900 1.00 14.13 173 THR A CA 1
ATOM 1109 C C . THR A 1 173 ? -16.555 16.700 -15.547 1.00 14.79 173 THR A C 1
ATOM 1110 O O . THR A 1 173 ? -16.864 17.036 -16.693 1.00 14.22 173 THR A O 1
ATOM 1114 N N . GLY A 1 174 ? -17.312 15.925 -14.783 1.00 15.40 174 GLY A N 1
ATOM 1115 C CA . GLY A 1 174 ? -18.706 15.681 -15.088 1.00 18.00 174 GLY A CA 1
ATOM 1116 C C . GLY A 1 174 ? -19.525 15.874 -13.830 1.00 20.36 174 GLY A C 1
ATOM 1117 O O . GLY A 1 174 ? -19.059 15.631 -12.713 1.00 21.15 174 GLY A O 1
ATOM 1118 N N . LYS A 1 175 ? -20.770 16.312 -14.027 1.00 21.15 175 LYS A N 1
ATOM 1119 C CA . LYS A 1 175 ? -21.668 16.620 -12.919 1.00 24.79 175 LYS A CA 1
ATOM 1120 C C . LYS A 1 175 ? -21.948 15.373 -12.089 1.00 23.19 175 LYS A C 1
ATOM 1121 O O . LYS A 1 175 ? -22.559 14.423 -12.586 1.00 21.56 175 LYS A O 1
ATOM 1127 N N . ASN A 1 176 ? -21.485 15.370 -10.837 1.00 21.19 176 ASN A N 1
ATOM 1128 C CA . ASN A 1 176 ? -21.709 14.289 -9.876 1.00 22.54 176 ASN A CA 1
ATOM 1129 C C . ASN A 1 176 ? -21.192 12.951 -10.368 1.00 19.10 176 ASN A C 1
ATOM 1130 O O . ASN A 1 176 ? -21.672 11.901 -9.930 1.00 19.18 176 ASN A O 1
ATOM 1135 N N . THR A 1 177 ? -20.217 12.955 -11.271 1.00 16.16 177 THR A N 1
ATOM 1136 C CA . THR A 1 177 ? -19.689 11.688 -11.758 1.00 16.32 177 THR A CA 1
ATOM 1137 C C . THR A 1 177 ? -18.219 11.573 -11.394 1.00 16.92 177 THR A C 1
ATOM 1138 O O . THR A 1 177 ? -17.873 10.925 -10.403 1.00 16.50 177 THR A O 1
ATOM 1142 N N . SER A 1 178 ? -17.343 12.213 -12.159 1.00 13.48 178 SER A N 1
ATOM 1143 C CA . SER A 1 178 ? -15.925 11.994 -11.945 1.00 13.01 178 SER A CA 1
ATOM 1144 C C . SER A 1 178 ? -15.138 13.125 -12.581 1.00 12.93 178 SER A C 1
ATOM 1145 O O . SER A 1 178 ? -15.687 14.020 -13.231 1.00 14.70 178 SER A O 1
ATOM 1148 N N . GLU A 1 179 ? -13.831 13.062 -12.384 1.00 12.80 179 GLU A N 1
ATOM 1149 C CA . GLU A 1 179 ? -12.903 14.038 -12.918 1.00 13.75 179 GLU A CA 1
ATOM 1150 C C . GLU A 1 179 ? -11.666 13.271 -13.342 1.00 12.93 179 GLU A C 1
ATOM 1151 O O . GLU A 1 179 ? -11.145 12.452 -12.577 1.00 13.91 179 GLU A O 1
ATOM 1157 N N . MET A 1 180 ? -11.244 13.494 -14.576 1.00 11.16 180 MET A N 1
ATOM 1158 C CA . MET A 1 180 ? -9.999 12.950 -15.080 1.00 13.34 180 MET A CA 1
ATOM 1159 C C . MET A 1 180 ? -9.015 14.093 -15.221 1.00 11.91 180 MET A C 1
ATOM 1160 O O . MET A 1 180 ? -9.246 15.018 -16.009 1.00 12.63 180 MET A O 1
ATOM 1165 N N . ASP A 1 181 ? -7.940 14.051 -14.452 1.00 12.63 181 ASP A N 1
ATOM 1166 C CA . ASP A 1 181 ? -6.857 15.011 -14.630 1.00 13.66 181 ASP A CA 1
ATOM 1167 C C . ASP A 1 181 ? -5.890 14.363 -15.598 1.00 13.15 181 ASP A C 1
ATOM 1168 O O . ASP A 1 181 ? -5.076 13.530 -15.195 1.00 12.92 181 ASP A O 1
ATOM 1173 N N . MET A 1 182 ? -6.010 14.702 -16.884 1.00 12.68 182 MET A N 1
ATOM 1174 C CA . MET A 1 182 ? -5.094 14.159 -17.879 1.00 11.63 182 MET A CA 1
ATOM 1175 C C . MET A 1 182 ? -3.667 14.562 -17.553 1.00 12.09 182 MET A C 1
ATOM 1176 O O . MET A 1 182 ? -2.750 13.737 -17.611 1.00 11.57 182 MET A O 1
ATOM 1181 N N . PHE A 1 183 ? -3.467 15.814 -17.148 1.00 10.75 183 PHE A N 1
ATOM 1182 C CA . PHE A 1 183 ? -2.214 16.133 -16.492 1.00 10.71 183 PHE A CA 1
ATOM 1183 C C . PHE A 1 183 ? -2.353 17.320 -15.565 1.00 12.00 183 PHE A C 1
ATOM 1184 O O . PHE A 1 183 ? -3.127 18.248 -15.805 1.00 12.00 183 PHE A O 1
ATOM 1192 N N . GLU A 1 184 ? -1.575 17.263 -14.503 1.00 12.26 184 GLU A N 1
ATOM 1193 C CA . GLU A 1 184 ? -1.174 18.435 -13.744 1.00 11.17 184 GLU A CA 1
ATOM 1194 C C . GLU A 1 184 ? 0.328 18.525 -13.942 1.00 11.66 184 GLU A C 1
ATOM 1195 O O . GLU A 1 184 ? 1.057 17.622 -13.515 1.00 12.33 184 GLU A O 1
ATOM 1201 N N . MET A 1 185 ? 0.786 19.561 -14.645 1.00 12.65 185 MET A N 1
ATOM 1202 C CA . MET A 1 185 ? 2.213 19.812 -14.756 1.00 13.03 185 MET A CA 1
ATOM 1203 C C . MET A 1 185 ? 2.597 20.841 -13.706 1.00 13.80 185 MET A C 1
ATOM 1204 O O . MET A 1 185 ? 1.752 21.566 -13.184 1.00 13.85 185 MET A O 1
ATOM 1209 N N . PHE A 1 186 ? 3.888 20.897 -13.390 1.00 12.85 186 PHE A N 1
ATOM 1210 C CA . PHE A 1 186 ? 4.420 21.899 -12.461 1.00 13.66 186 PHE A CA 1
ATOM 1211 C C . PHE A 1 186 ? 5.763 22.309 -13.050 1.00 14.15 186 PHE A C 1
ATOM 1212 O O . PHE A 1 186 ? 6.829 21.869 -12.611 1.00 14.85 186 PHE A O 1
ATOM 1220 N N . GLY A 1 187 ? 5.703 23.172 -14.067 1.00 12.61 187 GLY A N 1
ATOM 1221 C CA . GLY A 1 187 ? 6.828 23.294 -14.976 1.00 14.42 187 GLY A CA 1
ATOM 1222 C C . GLY A 1 187 ? 8.040 23.943 -14.350 1.00 14.82 187 GLY A C 1
ATOM 1223 O O . GLY A 1 187 ? 9.171 23.691 -14.776 1.00 15.87 187 GLY A O 1
ATOM 1224 N N . GLY A 1 188 ? 7.828 24.788 -13.354 1.00 13.22 188 GLY A N 1
ATOM 1225 C CA . GLY A 1 188 ? 8.925 25.542 -12.786 1.00 14.47 188 GLY A CA 1
ATOM 1226 C C . GLY A 1 188 ? 9.266 25.094 -11.386 1.00 14.99 188 GLY A C 1
ATOM 1227 O O . GLY A 1 188 ? 9.731 25.902 -10.582 1.00 16.59 188 GLY A O 1
ATOM 1228 N N . HIS A 1 189 ? 9.038 23.816 -11.080 1.00 14.72 189 HIS A N 1
ATOM 1229 C CA . HIS A 1 189 ? 9.411 23.298 -9.771 1.00 16.89 189 HIS A CA 1
ATOM 1230 C C . HIS A 1 189 ? 10.855 23.665 -9.467 1.00 16.81 189 HIS A C 1
ATOM 1231 O O . HIS A 1 189 ? 11.752 23.424 -10.278 1.00 19.66 189 HIS A O 1
ATOM 1238 N N . LYS A 1 190 ? 11.072 24.265 -8.296 1.00 17.75 190 LYS A N 1
ATOM 1239 C CA . LYS A 1 190 ? 12.389 24.794 -7.976 1.00 22.09 190 LYS A CA 1
ATOM 1240 C C . LYS A 1 190 ? 13.400 23.724 -7.595 1.00 22.34 190 LYS A C 1
ATOM 1241 O O . LYS A 1 190 ? 14.607 23.971 -7.700 1.00 23.32 190 LYS A O 1
ATOM 1247 N N . THR A 1 191 ? 12.953 22.555 -7.145 1.00 18.58 191 THR A N 1
ATOM 1248 C CA . THR A 1 191 ? 13.873 21.596 -6.549 1.00 21.01 191 THR A CA 1
ATOM 1249 C C . THR A 1 191 ? 13.688 20.170 -7.031 1.00 22.14 191 THR A C 1
ATOM 1250 O O . THR A 1 191 ? 14.440 19.292 -6.599 1.00 25.37 191 THR A O 1
ATOM 1254 N N . ASN A 1 192 ? 12.716 19.901 -7.891 1.00 18.68 192 ASN A N 1
ATOM 1255 C CA . ASN A 1 192 ? 12.423 18.528 -8.282 1.00 18.32 192 ASN A CA 1
ATOM 1256 C C . ASN A 1 192 ? 12.425 18.463 -9.803 1.00 18.74 192 ASN A C 1
ATOM 1257 O O . ASN A 1 192 ? 11.490 18.934 -10.460 1.00 17.80 192 ASN A O 1
ATOM 1262 N N . ASP A 1 193 ? 13.484 17.876 -10.364 1.00 17.80 193 ASP A N 1
ATOM 1263 C CA . ASP A 1 193 ? 13.605 17.808 -11.815 1.00 22.07 193 ASP A CA 1
ATOM 1264 C C . ASP A 1 193 ? 12.607 16.835 -12.417 1.00 22.07 193 ASP A C 1
ATOM 1265 O O . ASP A 1 193 ? 12.203 17.004 -13.575 1.00 21.28 193 ASP A O 1
ATOM 1270 N N . SER A 1 194 ? 12.224 15.797 -11.668 1.00 18.03 194 SER A N 1
ATOM 1271 C CA . SER A 1 194 ? 11.198 14.888 -12.169 1.00 17.95 194 SER A CA 1
ATOM 1272 C C . SER A 1 194 ? 9.876 15.620 -12.368 1.00 17.76 194 SER A C 1
ATOM 1273 O O . SER A 1 194 ? 9.189 15.411 -13.372 1.00 16.04 194 SER A O 1
ATOM 1276 N N . TRP A 1 195 ? 9.512 16.494 -11.425 1.00 16.87 195 TRP A N 1
ATOM 1277 C CA . TRP A 1 195 ? 8.279 17.266 -11.561 1.00 15.99 195 TRP A CA 1
ATOM 1278 C C . TRP A 1 195 ? 8.310 18.146 -12.802 1.00 14.62 195 TRP A C 1
ATOM 1279 O O . TRP A 1 195 ? 7.274 18.353 -13.443 1.00 14.55 195 TRP A O 1
ATOM 1290 N N . ARG A 1 196 ? 9.483 18.670 -13.166 1.00 16.51 196 ARG A N 1
ATOM 1291 C CA . ARG A 1 196 ? 9.556 19.485 -14.375 1.00 16.25 196 ARG A CA 1
ATOM 1292 C C . ARG A 1 196 ? 9.259 18.678 -15.622 1.00 16.43 196 ARG A C 1
ATOM 1293 O O . ARG A 1 196 ? 8.922 19.256 -16.658 1.00 15.58 196 ARG A O 1
ATOM 1301 N N . LYS A 1 197 ? 9.391 17.356 -15.545 1.00 15.71 197 LYS A N 1
ATOM 1302 C CA . LYS A 1 197 ? 9.091 16.470 -16.655 1.00 16.96 197 LYS A CA 1
ATOM 1303 C C . LYS A 1 197 ? 7.833 15.655 -16.398 1.00 14.63 197 LYS A C 1
ATOM 1304 O O . LYS A 1 197 ? 7.592 14.664 -17.095 1.00 14.09 197 LYS A O 1
ATOM 1310 N N . ARG A 1 198 ? 7.025 16.051 -15.416 1.00 13.08 198 ARG A N 1
ATOM 1311 C CA . ARG A 1 198 ? 5.929 15.218 -14.942 1.00 12.97 198 ARG A CA 1
ATOM 1312 C C . ARG A 1 198 ? 4.571 15.733 -15.399 1.00 12.81 198 ARG A C 1
ATOM 1313 O O . ARG A 1 198 ? 4.310 16.945 -15.427 1.00 13.95 198 ARG A O 1
ATOM 1321 N N . LEU A 1 199 ? 3.721 14.783 -15.753 1.00 13.60 199 LEU A N 1
ATOM 1322 C CA . LEU A 1 199 ? 2.296 14.979 -15.982 1.00 12.94 199 LEU A CA 1
ATOM 1323 C C . LEU A 1 199 ? 1.614 14.141 -14.910 1.00 13.28 199 LEU A C 1
ATOM 1324 O O . LEU A 1 199 ? 1.501 12.924 -15.059 1.00 13.71 199 LEU A O 1
ATOM 1329 N N . LYS A 1 200 ? 1.195 14.749 -13.809 1.00 11.65 200 LYS A N 1
ATOM 1330 C CA . LYS A 1 200 ? 0.475 13.970 -12.811 1.00 10.64 200 LYS A CA 1
ATOM 1331 C C . LYS A 1 200 ? -0.924 13.683 -13.329 1.00 13.38 200 LYS A C 1
ATOM 1332 O O . LYS A 1 200 ? -1.679 14.608 -13.640 1.00 12.88 200 LYS A O 1
ATOM 1338 N N . PHE A 1 201 ? -1.278 12.410 -13.400 1.00 12.00 201 PHE A N 1
ATOM 1339 C CA . PHE A 1 201 ? -2.549 11.959 -13.943 1.00 11.61 201 PHE A CA 1
ATOM 1340 C C . PHE A 1 201 ? -3.396 11.421 -12.806 1.00 13.51 201 PHE A C 1
ATOM 1341 O O . PHE A 1 201 ? -2.917 10.597 -12.031 1.00 13.29 201 PHE A O 1
ATOM 1349 N N . ASN A 1 202 ? -4.644 11.876 -12.704 1.00 11.36 202 ASN A N 1
ATOM 1350 C CA . ASN A 1 202 ? -5.530 11.398 -11.650 1.00 12.44 202 ASN A CA 1
ATOM 1351 C C . ASN A 1 202 ? -6.881 11.057 -12.232 1.00 12.36 202 ASN A C 1
ATOM 1352 O O . ASN A 1 202 ? -7.319 11.657 -13.209 1.00 13.44 202 ASN A O 1
ATOM 1357 N N . ILE A 1 203 ? -7.562 10.117 -11.597 1.00 12.17 203 ILE A N 1
ATOM 1358 C CA . ILE A 1 203 ? -8.985 9.906 -11.809 1.00 11.84 203 ILE A CA 1
ATOM 1359 C C . ILE A 1 203 ? -9.651 9.997 -10.450 1.00 12.52 203 ILE A C 1
ATOM 1360 O O . ILE A 1 203 ? -9.241 9.305 -9.508 1.00 13.32 203 ILE A O 1
ATOM 1365 N N . ILE A 1 204 ? -10.654 10.863 -10.347 1.00 12.35 204 ILE A N 1
ATOM 1366 C CA . ILE A 1 204 ? -11.329 11.166 -9.089 1.00 12.47 204 ILE A CA 1
ATOM 1367 C C . ILE A 1 204 ? -12.809 10.875 -9.239 1.00 12.93 204 ILE A C 1
ATOM 1368 O O . ILE A 1 204 ? -13.416 11.207 -10.258 1.00 14.56 204 ILE A O 1
ATOM 1373 N N . SER A 1 205 ? -13.389 10.237 -8.230 1.00 12.97 205 SER A N 1
ATOM 1374 C CA . SER A 1 205 ? -14.825 10.012 -8.190 1.00 13.51 205 SER A CA 1
ATOM 1375 C C . SER A 1 205 ? -15.513 11.132 -7.426 1.00 13.45 205 SER A C 1
ATOM 1376 O O . SER A 1 205 ? -15.143 11.434 -6.287 1.00 15.95 205 SER A O 1
ATOM 1379 N N . TRP A 1 206 ? -16.515 11.746 -8.055 1.00 14.89 206 TRP A N 1
ATOM 1380 C CA . TRP A 1 206 ? -17.316 12.774 -7.404 1.00 13.53 206 TRP A CA 1
ATOM 1381 C C . TRP A 1 206 ? -18.742 12.298 -7.163 1.00 18.40 206 TRP A C 1
ATOM 1382 O O . TRP A 1 206 ? -19.661 13.115 -7.025 1.00 19.76 206 TRP A O 1
ATOM 1393 N N . ASP A 1 207 ? -18.933 10.985 -7.097 1.00 16.26 207 ASP A N 1
ATOM 1394 C CA . ASP A 1 207 ? -20.235 10.357 -6.913 1.00 18.10 207 ASP A CA 1
ATOM 1395 C C . ASP A 1 207 ? -20.325 9.803 -5.495 1.00 17.07 207 ASP A C 1
ATOM 1396 O O . ASP A 1 207 ? -19.630 8.830 -5.180 1.00 16.39 207 ASP A O 1
ATOM 1401 N N . PRO A 1 208 ? -21.130 10.388 -4.605 1.00 17.65 208 PRO A N 1
ATOM 1402 C CA . PRO A 1 208 ? -21.176 9.888 -3.219 1.00 17.55 208 PRO A CA 1
ATOM 1403 C C . PRO A 1 208 ? -21.655 8.457 -3.106 1.00 19.35 208 PRO A C 1
ATOM 1404 O O . PRO A 1 208 ? -21.397 7.822 -2.076 1.00 18.74 208 PRO A O 1
ATOM 1408 N N . ASN A 1 209 ? -22.336 7.929 -4.125 1.00 16.75 209 ASN A N 1
ATOM 1409 C CA . ASN A 1 209 ? -22.718 6.516 -4.129 1.00 18.88 209 ASN A CA 1
ATOM 1410 C C . ASN A 1 209 ? -21.543 5.586 -4.385 1.00 20.69 209 ASN A C 1
ATOM 1411 O O . ASN A 1 209 ? -21.661 4.376 -4.155 1.00 21.10 209 ASN A O 1
ATOM 1416 N N . ASN A 1 210 ? -20.461 6.095 -4.886 1.00 17.55 210 ASN A N 1
ATOM 1417 C CA . ASN A 1 210 ? -19.332 5.254 -5.267 1.00 17.76 210 ASN A CA 1
ATOM 1418 C C . ASN A 1 210 ? -18.420 5.039 -4.068 1.00 16.87 210 ASN A C 1
ATOM 1419 O O . ASN A 1 210 ? -18.069 6.005 -3.391 1.00 17.13 210 ASN A O 1
ATOM 1424 N N . PRO A 1 211 ? -18.017 3.798 -3.760 1.00 16.97 211 PRO A N 1
ATOM 1425 C CA . PRO A 1 211 ? -17.087 3.590 -2.637 1.00 18.50 211 PRO A CA 1
ATOM 1426 C C . PRO A 1 211 ? -15.768 4.325 -2.790 1.00 17.96 211 PRO A C 1
ATOM 1427 O O . PRO A 1 211 ? -15.039 4.482 -1.803 1.00 19.20 211 PRO A O 1
ATOM 1431 N N . ASN A 1 212 ? -15.443 4.804 -3.989 1.00 15.89 212 ASN A N 1
ATOM 1432 C CA . ASN A 1 212 ? -14.202 5.517 -4.226 1.00 15.26 212 ASN A CA 1
ATOM 1433 C C . ASN A 1 212 ? -14.401 7.022 -4.269 1.00 17.12 212 ASN A C 1
ATOM 1434 O O . ASN A 1 212 ? -13.478 7.750 -4.634 1.00 16.45 212 ASN A O 1
ATOM 1439 N N . TYR A 1 213 ? -15.592 7.484 -3.902 1.00 17.39 213 TYR A N 1
ATOM 1440 C CA . TYR A 1 213 ? -15.909 8.900 -3.791 1.00 15.10 213 TYR A CA 1
ATOM 1441 C C . TYR A 1 213 ? -14.798 9.651 -3.076 1.00 16.30 213 TYR A C 1
ATOM 1442 O O . TYR A 1 213 ? -14.327 9.231 -2.014 1.00 17.12 213 TYR A O 1
ATOM 1451 N N . PHE A 1 214 ? -14.382 10.777 -3.663 1.00 15.59 214 PHE A N 1
ATOM 1452 C CA . PHE A 1 214 ? -13.272 11.540 -3.112 1.00 15.55 214 PHE A CA 1
ATOM 1453 C C . PHE A 1 214 ? -13.476 11.885 -1.641 1.00 17.63 214 PHE A C 1
ATOM 1454 O O . PHE A 1 214 ? -12.517 11.896 -0.865 1.00 17.06 214 PHE A O 1
ATOM 1462 N N . ASN A 1 215 ? -14.697 12.205 -1.242 1.00 18.37 215 ASN A N 1
ATOM 1463 C CA . ASN A 1 215 ? -14.893 12.606 0.144 1.00 18.96 215 ASN A CA 1
ATOM 1464 C C . ASN A 1 215 ? -15.109 11.416 1.064 1.00 20.75 215 ASN A C 1
ATOM 1465 O O . ASN A 1 215 ? -15.395 11.600 2.252 1.00 20.78 215 ASN A O 1
ATOM 1470 N N . LYS A 1 216 ? -14.965 10.200 0.550 1.00 19.99 216 LYS A N 1
ATOM 1471 C CA . LYS A 1 216 ? -14.846 9.025 1.402 1.00 18.34 216 LYS A CA 1
ATOM 1472 C C . LYS A 1 216 ? -13.395 8.586 1.549 1.00 23.11 216 LYS A C 1
ATOM 1473 O O . LYS A 1 216 ? -12.917 8.386 2.665 1.00 21.57 216 LYS A O 1
ATOM 1479 N N . ILE A 1 217 ? -12.666 8.465 0.437 1.00 21.28 217 ILE A N 1
ATOM 1480 C CA . ILE A 1 217 ? -11.289 7.975 0.477 1.00 19.22 217 ILE A CA 1
ATOM 1481 C C . ILE A 1 217 ? -10.260 9.098 0.498 1.00 19.52 217 ILE A C 1
ATOM 1482 O O . ILE A 1 217 ? -9.066 8.825 0.710 1.00 19.89 217 ILE A O 1
ATOM 1487 N N . ASN A 1 218 ? -10.680 10.349 0.312 1.00 18.79 218 ASN A N 1
ATOM 1488 C CA . ASN A 1 218 ? -9.793 11.504 0.434 1.00 22.17 218 ASN A CA 1
ATOM 1489 C C . ASN A 1 218 ? -8.584 11.368 -0.488 1.00 20.26 218 ASN A C 1
ATOM 1490 O O . ASN A 1 218 ? -7.432 11.558 -0.095 1.00 23.89 218 ASN A O 1
ATOM 1495 N N . GLY A 1 219 ? -8.866 11.036 -1.744 1.00 19.98 219 GLY A N 1
ATOM 1496 C CA . GLY A 1 219 ? -7.837 10.850 -2.731 1.00 21.02 219 GLY A CA 1
ATOM 1497 C C . GLY A 1 219 ? -8.450 10.330 -4.010 1.00 16.92 219 GLY A C 1
ATOM 1498 O O . GLY A 1 219 ? -9.660 10.103 -4.099 1.00 16.85 219 GLY A O 1
ATOM 1499 N N . PRO A 1 220 ? -7.620 10.132 -5.026 1.00 17.27 220 PRO A N 1
ATOM 1500 C CA . PRO A 1 220 ? -8.122 9.660 -6.318 1.00 16.00 220 PRO A CA 1
ATOM 1501 C C . PRO A 1 220 ? -8.400 8.163 -6.328 1.00 15.98 220 PRO A C 1
ATOM 1502 O O . PRO A 1 220 ? -7.841 7.386 -5.551 1.00 18.62 220 PRO A O 1
ATOM 1506 N N . VAL A 1 221 ? -9.290 7.771 -7.244 1.00 14.23 221 VAL A N 1
ATOM 1507 C CA . VAL A 1 221 ? -9.463 6.358 -7.577 1.00 13.06 221 VAL A CA 1
ATOM 1508 C C . VAL A 1 221 ? -8.160 5.782 -8.105 1.00 17.00 221 VAL A C 1
ATOM 1509 O O . VAL A 1 221 ? -7.804 4.627 -7.825 1.00 17.05 221 VAL A O 1
ATOM 1513 N N . PHE A 1 222 ? -7.440 6.573 -8.895 1.00 14.38 222 PHE A N 1
ATOM 1514 C CA . PHE A 1 222 ? -6.227 6.124 -9.546 1.00 13.67 222 PHE A CA 1
ATOM 1515 C C . PHE A 1 222 ? -5.348 7.331 -9.812 1.00 14.17 222 PHE A C 1
ATOM 1516 O O . PHE A 1 222 ? -5.849 8.404 -10.163 1.00 13.72 222 PHE A O 1
ATOM 1524 N N . THR A 1 223 ? -4.042 7.156 -9.652 1.00 13.59 223 THR A N 1
ATOM 1525 C CA . THR A 1 223 ? -3.110 8.211 -10.005 1.00 13.14 223 THR A CA 1
ATOM 1526 C C . THR A 1 223 ? -1.826 7.579 -10.521 1.00 13.30 223 THR A C 1
ATOM 1527 O O . THR A 1 223 ? -1.462 6.459 -10.134 1.00 16.64 223 THR A O 1
ATOM 1531 N N . GLN A 1 224 ? -1.164 8.289 -11.432 1.00 11.83 224 GLN A N 1
ATOM 1532 C CA . GLN A 1 224 ? 0.161 7.888 -11.874 1.00 14.20 224 GLN A CA 1
ATOM 1533 C C . GLN A 1 224 ? 0.929 9.130 -12.281 1.00 15.11 224 GLN A C 1
ATOM 1534 O O . GLN A 1 224 ? 0.339 10.152 -12.656 1.00 14.09 224 GLN A O 1
ATOM 1540 N N . ASN A 1 225 ? 2.247 9.039 -12.184 1.00 13.01 225 ASN A N 1
ATOM 1541 C CA . ASN A 1 225 ? 3.141 10.109 -12.621 1.00 13.53 225 ASN A CA 1
ATOM 1542 C C . ASN A 1 225 ? 3.615 9.773 -14.021 1.00 15.82 225 ASN A C 1
ATOM 1543 O O . ASN A 1 225 ? 4.508 8.939 -14.199 1.00 16.50 225 ASN A O 1
ATOM 1548 N N . ILE A 1 226 ? 3.012 10.414 -15.017 1.00 12.87 226 ILE A N 1
ATOM 1549 C CA . ILE A 1 226 ? 3.501 10.288 -16.383 1.00 13.41 226 ILE A CA 1
ATOM 1550 C C . ILE A 1 226 ? 4.780 11.106 -16.497 1.00 15.64 226 ILE A C 1
ATOM 1551 O O . ILE A 1 226 ? 4.776 12.318 -16.263 1.00 17.20 226 ILE A O 1
ATOM 1556 N N . GLN A 1 227 ? 5.878 10.455 -16.849 1.00 15.07 227 GLN A N 1
ATOM 1557 C CA . GLN A 1 227 ? 7.162 11.121 -17.002 1.00 14.61 227 GLN A CA 1
ATOM 1558 C C . GLN A 1 227 ? 7.540 11.138 -18.470 1.00 17.95 227 GLN A C 1
ATOM 1559 O O . GLN A 1 227 ? 7.551 10.092 -19.125 1.00 20.04 227 GLN A O 1
ATOM 1565 N N . VAL A 1 228 ? 7.836 12.323 -18.985 1.00 15.96 228 VAL A N 1
ATOM 1566 C CA . VAL A 1 228 ? 8.206 12.486 -20.376 1.00 16.34 228 VAL A CA 1
ATOM 1567 C C . VAL A 1 228 ? 9.661 12.941 -20.442 1.00 15.78 228 VAL A C 1
ATOM 1568 O O . VAL A 1 228 ? 10.275 13.294 -19.437 1.00 19.12 228 VAL A O 1
ATOM 1572 N N . GLY A 1 229 ? 10.214 12.931 -21.658 1.00 19.46 229 GLY A N 1
ATOM 1573 C CA . GLY A 1 229 ? 11.655 13.084 -21.782 1.00 22.93 229 GLY A CA 1
ATOM 1574 C C . GLY A 1 229 ? 12.168 14.498 -21.634 1.00 22.08 229 GLY A C 1
ATOM 1575 O O . GLY A 1 229 ? 13.366 14.687 -21.396 1.00 22.90 229 GLY A O 1
ATOM 1576 N N . ASN A 1 230 ? 11.296 15.494 -21.757 1.00 19.48 230 ASN A N 1
ATOM 1577 C CA . ASN A 1 230 ? 11.714 16.887 -21.821 1.00 17.75 230 ASN A CA 1
ATOM 1578 C C . ASN A 1 230 ? 10.933 17.703 -20.807 1.00 17.27 230 ASN A C 1
ATOM 1579 O O . ASN A 1 230 ? 9.791 17.383 -20.482 1.00 17.69 230 ASN A O 1
ATOM 1584 N N . ASN A 1 231 ? 11.552 18.780 -20.328 1.00 15.56 231 ASN A N 1
ATOM 1585 C CA . ASN A 1 231 ? 10.872 19.665 -19.392 1.00 16.36 231 ASN A CA 1
ATOM 1586 C C . ASN A 1 231 ? 9.599 20.222 -20.023 1.00 16.45 231 ASN A C 1
ATOM 1587 O O . ASN A 1 231 ? 9.626 20.746 -21.139 1.00 17.78 231 ASN A O 1
ATOM 1592 N N . THR A 1 232 ? 8.481 20.131 -19.294 1.00 14.66 232 THR A N 1
ATOM 1593 C CA . THR A 1 232 ? 7.215 20.572 -19.869 1.00 13.69 232 THR A CA 1
ATOM 1594 C C . THR A 1 232 ? 7.182 22.075 -20.110 1.00 13.36 232 THR A C 1
ATOM 1595 O O . THR A 1 232 ? 6.423 22.532 -20.968 1.00 14.14 232 THR A O 1
ATOM 1599 N N . ALA A 1 233 ? 7.993 22.843 -19.398 1.00 14.89 233 ALA A N 1
ATOM 1600 C CA . ALA A 1 233 ? 8.037 24.288 -19.586 1.00 13.79 233 ALA A CA 1
ATOM 1601 C C . ALA A 1 233 ? 9.089 24.723 -20.587 1.00 15.95 233 ALA A C 1
ATOM 1602 O O . ALA A 1 233 ? 9.172 25.919 -20.893 1.00 16.43 233 ALA A O 1
ATOM 1604 N N . GLY A 1 234 ? 9.883 23.788 -21.113 1.00 17.69 234 GLY A N 1
ATOM 1605 C CA . GLY A 1 234 ? 10.998 24.165 -21.965 1.00 19.26 234 GLY A CA 1
ATOM 1606 C C . GLY A 1 234 ? 10.638 24.406 -23.408 1.00 19.87 234 GLY A C 1
ATOM 1607 O O . GLY A 1 234 ? 11.365 25.124 -24.105 1.00 21.59 234 GLY A O 1
ATOM 1608 N N . ASP A 1 235 ? 9.528 23.842 -23.869 1.00 17.51 235 ASP A N 1
ATOM 1609 C CA . ASP A 1 235 ? 9.118 23.943 -25.262 1.00 18.17 235 ASP A CA 1
ATOM 1610 C C . ASP A 1 235 ? 7.692 23.423 -25.363 1.00 16.64 235 ASP A C 1
ATOM 1611 O O . ASP A 1 235 ? 7.155 22.829 -24.423 1.00 17.01 235 ASP A O 1
ATOM 1616 N N . PHE A 1 236 ? 7.081 23.666 -26.512 1.00 15.74 236 PHE A N 1
ATOM 1617 C CA . PHE A 1 236 ? 5.797 23.048 -26.800 1.00 16.13 236 PHE A CA 1
ATOM 1618 C C . PHE A 1 236 ? 5.979 21.579 -27.123 1.00 16.80 236 PHE A C 1
ATOM 1619 O O . PHE A 1 236 ? 6.910 21.187 -27.833 1.00 17.93 236 PHE A O 1
ATOM 1627 N N . HIS A 1 237 ? 5.072 20.764 -26.601 1.00 14.49 237 HIS A N 1
ATOM 1628 C CA . HIS A 1 237 ? 5.026 19.358 -26.948 1.00 14.35 237 HIS A CA 1
ATOM 1629 C C . HIS A 1 237 ? 3.578 18.980 -27.167 1.00 13.66 237 HIS A C 1
ATOM 1630 O O . HIS A 1 237 ? 2.657 19.701 -26.772 1.00 13.38 237 HIS A O 1
ATOM 1637 N N . VAL A 1 238 ? 3.382 17.821 -27.778 1.00 13.61 238 VAL A N 1
ATOM 1638 C CA . VAL A 1 238 ? 2.058 17.348 -28.139 1.00 12.75 238 VAL A CA 1
ATOM 1639 C C . VAL A 1 238 ? 1.716 16.181 -27.232 1.00 14.62 238 VAL A C 1
ATOM 1640 O O . VAL A 1 238 ? 2.409 15.160 -27.235 1.00 16.52 238 VAL A O 1
ATOM 1644 N N . TYR A 1 239 ? 0.663 16.340 -26.441 1.00 11.63 239 TYR A N 1
ATOM 1645 C CA . TYR A 1 239 ? 0.239 15.317 -25.499 1.00 11.21 239 TYR A CA 1
ATOM 1646 C C . TYR A 1 239 ? -1.107 14.775 -25.947 1.00 13.28 239 TYR A C 1
ATOM 1647 O O . TYR A 1 239 ? -2.043 15.549 -26.186 1.00 13.82 239 TYR A O 1
ATOM 1656 N N . GLY A 1 240 ? -1.201 13.461 -26.080 1.00 12.85 240 GLY A N 1
ATOM 1657 C CA . GLY A 1 240 ? -2.416 12.816 -26.552 1.00 12.34 240 GLY A CA 1
ATOM 1658 C C . GLY A 1 240 ? -2.989 11.921 -25.476 1.00 12.28 240 GLY A C 1
ATOM 1659 O O . GLY A 1 240 ? -2.252 11.209 -24.795 1.00 13.30 240 GLY A O 1
ATOM 1660 N N . PHE A 1 241 ? -4.306 11.970 -25.331 1.00 12.54 241 PHE A N 1
ATOM 1661 C CA . PHE A 1 241 ? -5.024 11.124 -24.388 1.00 13.50 241 PHE A CA 1
ATOM 1662 C C . PHE A 1 241 ? -6.179 10.498 -25.137 1.00 12.36 241 PHE A C 1
ATOM 1663 O O . PHE A 1 241 ? -7.101 11.207 -25.548 1.00 13.68 241 PHE A O 1
ATOM 1671 N N . ASP A 1 242 ? -6.107 9.180 -25.343 1.00 12.58 242 ASP A N 1
ATOM 1672 C CA . ASP A 1 242 ? -7.148 8.427 -26.029 1.00 14.11 242 ASP A CA 1
ATOM 1673 C C . ASP A 1 242 ? -8.063 7.826 -24.978 1.00 14.23 242 ASP A C 1
ATOM 1674 O O . ASP A 1 242 ? -7.679 6.890 -24.275 1.00 13.62 242 ASP A O 1
ATOM 1679 N N . TRP A 1 243 ? -9.263 8.366 -24.871 1.00 13.77 243 TRP A N 1
ATOM 1680 C CA . TRP A 1 243 ? -10.212 8.023 -23.822 1.00 11.24 243 TRP A CA 1
ATOM 1681 C C . TRP A 1 243 ? -11.337 7.208 -24.438 1.00 14.72 243 TRP A C 1
ATOM 1682 O O . TRP A 1 243 ? -12.099 7.715 -25.266 1.00 13.84 243 TRP A O 1
ATOM 1693 N N . THR A 1 244 ? -11.446 5.946 -24.039 1.00 14.74 244 THR A N 1
ATOM 1694 C CA . THR A 1 244 ? -12.528 5.089 -24.501 1.00 15.24 244 THR A CA 1
ATOM 1695 C C . THR A 1 244 ? -13.229 4.471 -23.299 1.00 15.23 244 THR A C 1
ATOM 1696 O O . THR A 1 244 ? -12.852 4.688 -22.142 1.00 14.29 244 THR A O 1
ATOM 1700 N N . ALA A 1 245 ? -14.244 3.658 -23.587 1.00 14.97 245 ALA A N 1
ATOM 1701 C CA . ALA A 1 245 ? -14.980 2.995 -22.521 1.00 15.63 245 ALA A CA 1
ATOM 1702 C C . ALA A 1 245 ? -14.143 1.946 -21.806 1.00 17.31 245 ALA A C 1
ATOM 1703 O O . ALA A 1 245 ? -14.498 1.545 -20.698 1.00 17.00 245 ALA A O 1
ATOM 1705 N N . ASP A 1 246 ? -13.050 1.493 -22.407 1.00 14.46 246 ASP A N 1
ATOM 1706 C CA . ASP A 1 246 ? -12.322 0.341 -21.908 1.00 16.02 246 ASP A CA 1
ATOM 1707 C C . ASP A 1 246 ? -10.861 0.615 -21.625 1.00 14.71 246 ASP A C 1
ATOM 1708 O O . ASP A 1 246 ? -10.205 -0.230 -21.008 1.00 15.31 246 ASP A O 1
ATOM 1713 N N . TYR A 1 247 ? -10.336 1.768 -22.035 1.00 14.05 247 TYR A N 1
ATOM 1714 C CA . TYR A 1 247 ? -8.936 2.052 -21.789 1.00 12.99 247 TYR A CA 1
ATOM 1715 C C . TYR A 1 247 ? -8.712 3.539 -21.953 1.00 15.18 247 TYR A C 1
ATOM 1716 O O . TYR A 1 247 ? -9.475 4.231 -22.627 1.00 15.42 247 TYR A O 1
ATOM 1725 N N . ILE A 1 248 ? -7.641 4.009 -21.325 1.00 13.34 248 ILE A N 1
ATOM 1726 C CA . ILE A 1 248 ? -7.116 5.350 -21.539 1.00 13.91 248 ILE A CA 1
ATOM 1727 C C . ILE A 1 248 ? -5.641 5.199 -21.874 1.00 13.96 248 ILE A C 1
ATOM 1728 O O . ILE A 1 248 ? -4.915 4.497 -21.163 1.00 14.10 248 ILE A O 1
ATOM 1733 N N . LYS A 1 249 ? -5.208 5.797 -22.981 1.00 13.80 249 LYS A N 1
ATOM 1734 C CA . LYS A 1 249 ? -3.816 5.710 -23.398 1.00 12.84 249 LYS A CA 1
ATOM 1735 C C . LYS A 1 249 ? -3.225 7.105 -23.519 1.00 12.74 249 LYS A C 1
ATOM 1736 O O . LYS A 1 249 ? -3.940 8.076 -23.773 1.00 14.46 249 LYS A O 1
ATOM 1742 N N . VAL A 1 250 ? -1.910 7.174 -23.358 1.00 12.62 250 VAL A N 1
ATOM 1743 C CA . VAL A 1 250 ? -1.157 8.420 -23.296 1.00 11.92 250 VAL A CA 1
ATOM 1744 C C . VAL A 1 250 ? -0.110 8.415 -24.395 1.00 13.43 250 VAL A C 1
ATOM 1745 O O . VAL A 1 250 ? 0.618 7.429 -24.562 1.00 13.90 250 VAL A O 1
ATOM 1749 N N . TYR A 1 251 ? -0.018 9.526 -25.118 1.00 12.79 251 TYR A N 1
ATOM 1750 C CA . TYR A 1 251 ? 0.907 9.700 -26.223 1.00 12.63 251 TYR A CA 1
ATOM 1751 C C . TYR A 1 251 ? 1.713 10.968 -26.004 1.00 13.72 251 TYR A C 1
ATOM 1752 O O . TYR A 1 251 ? 1.179 11.977 -25.531 1.00 14.65 251 TYR A O 1
ATOM 1761 N N . TYR A 1 252 ? 2.993 10.922 -26.350 1.00 13.27 252 TYR A N 1
ATOM 1762 C CA . TYR A 1 252 ? 3.881 12.071 -26.217 1.00 12.41 252 TYR A CA 1
ATOM 1763 C C . TYR A 1 252 ? 4.570 12.311 -27.545 1.00 16.04 252 TYR A C 1
ATOM 1764 O O . TYR A 1 252 ? 5.277 11.429 -28.040 1.00 14.45 252 TYR A O 1
ATOM 1773 N N . ASP A 1 253 ? 4.371 13.499 -28.115 1.00 15.08 253 ASP A N 1
ATOM 1774 C CA . ASP A 1 253 ? 4.957 13.841 -29.413 1.00 16.85 253 ASP A CA 1
ATOM 1775 C C . ASP A 1 253 ? 4.731 12.723 -30.431 1.00 17.57 253 ASP A C 1
ATOM 1776 O O . ASP A 1 253 ? 5.612 12.374 -31.228 1.00 18.74 253 ASP A O 1
ATOM 1781 N N . GLY A 1 254 ? 3.519 12.169 -30.409 1.00 14.37 254 GLY A N 1
ATOM 1782 C CA . GLY A 1 254 ? 3.093 11.194 -31.393 1.00 15.58 254 GLY A CA 1
ATOM 1783 C C . GLY A 1 254 ? 3.387 9.752 -31.059 1.00 17.05 254 GLY A C 1
ATOM 1784 O O . GLY A 1 254 ? 3.038 8.869 -31.858 1.00 18.51 254 GLY A O 1
ATOM 1785 N N . VAL A 1 255 ? 4.009 9.479 -29.915 1.00 14.60 255 VAL A N 1
ATOM 1786 C CA . VAL A 1 255 ? 4.492 8.143 -29.581 1.00 15.24 255 VAL A CA 1
ATOM 1787 C C . VAL A 1 255 ? 3.738 7.651 -28.357 1.00 14.41 255 VAL A C 1
ATOM 1788 O O . VAL A 1 255 ? 3.681 8.346 -27.338 1.00 14.75 255 VAL A O 1
ATOM 1792 N N . LEU A 1 256 ? 3.173 6.453 -28.452 1.00 12.66 256 LEU A N 1
ATOM 1793 C CA . LEU A 1 256 ? 2.537 5.841 -27.296 1.00 11.80 256 LEU A CA 1
ATOM 1794 C C . LEU A 1 256 ? 3.523 5.690 -26.141 1.00 14.66 256 LEU A C 1
ATOM 1795 O O . LEU A 1 256 ? 4.675 5.287 -26.332 1.00 14.10 256 LEU A O 1
ATOM 1800 N N . LEU A 1 257 ? 3.062 6.021 -24.929 1.00 13.07 257 LEU A N 1
ATOM 1801 C CA . LEU A 1 257 ? 3.781 5.719 -23.698 1.00 15.51 257 LEU A CA 1
ATOM 1802 C C . LEU A 1 257 ? 3.092 4.532 -23.038 1.00 13.69 257 LEU A C 1
ATOM 1803 O O . LEU A 1 257 ? 2.248 4.705 -22.153 1.00 13.57 257 LEU A O 1
ATOM 1808 N N . PRO A 1 258 ? 3.429 3.304 -23.427 1.00 13.01 258 PRO A N 1
ATOM 1809 C CA . PRO A 1 258 ? 2.630 2.160 -22.968 1.00 12.92 258 PRO A CA 1
ATOM 1810 C C . PRO A 1 258 ? 2.715 1.910 -21.474 1.00 13.31 258 PRO A C 1
ATOM 1811 O O . PRO A 1 258 ? 1.823 1.253 -20.925 1.00 14.14 258 PRO A O 1
ATOM 1815 N N . GLU A 1 259 ? 3.725 2.447 -20.790 1.00 13.00 259 GLU A N 1
ATOM 1816 C CA . GLU A 1 259 ? 3.832 2.240 -19.351 1.00 14.97 259 GLU A CA 1
ATOM 1817 C C . GLU A 1 259 ? 2.658 2.859 -18.605 1.00 13.53 259 GLU A C 1
ATOM 1818 O O . GLU A 1 259 ? 2.388 2.481 -17.460 1.00 15.74 259 GLU A O 1
ATOM 1824 N N . TYR A 1 260 ? 1.949 3.801 -19.228 1.00 13.84 260 TYR A N 1
ATOM 1825 C CA . TYR A 1 260 ? 0.900 4.557 -18.554 1.00 13.91 260 TYR A CA 1
ATOM 1826 C C . TYR A 1 260 ? -0.501 4.174 -19.002 1.00 14.46 260 TYR A C 1
ATOM 1827 O O . TYR A 1 260 ? -1.469 4.841 -18.625 1.00 15.24 260 TYR A O 1
ATOM 1836 N N . THR A 1 261 ? -0.640 3.113 -19.791 1.00 12.26 261 THR A N 1
ATOM 1837 C CA . THR A 1 261 ? -1.950 2.683 -20.242 1.00 13.03 261 THR A CA 1
ATOM 1838 C C . THR A 1 261 ? -2.806 2.254 -19.062 1.00 13.94 261 THR A C 1
ATOM 1839 O O . THR A 1 261 ? -2.336 1.571 -18.149 1.00 15.96 261 THR A O 1
ATOM 1843 N N . ILE A 1 262 ? -4.069 2.663 -19.081 1.00 14.07 262 ILE A N 1
ATOM 1844 C CA . ILE A 1 262 ? -5.045 2.281 -18.064 1.00 13.16 262 ILE A CA 1
ATOM 1845 C C . ILE A 1 262 ? -6.069 1.382 -18.725 1.00 13.89 262 ILE A C 1
ATOM 1846 O O . ILE A 1 262 ? -6.682 1.773 -19.724 1.00 15.20 262 ILE A O 1
ATOM 1851 N N . LEU A 1 263 ? -6.246 0.176 -18.197 1.00 15.58 263 LEU A N 1
ATOM 1852 C CA . LEU A 1 263 ? -7.239 -0.752 -18.724 1.00 14.77 263 LEU A CA 1
ATOM 1853 C C . LEU A 1 263 ? -8.373 -0.935 -17.739 1.00 15.10 263 LEU A C 1
ATOM 1854 O O . LEU A 1 263 ? -8.140 -1.099 -16.539 1.00 16.30 263 LEU A O 1
ATOM 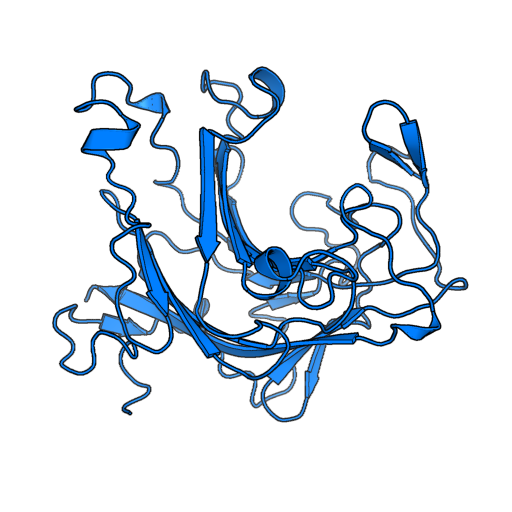1859 N N . LYS A 1 264 ? -9.600 -0.947 -18.256 1.00 15.62 264 LYS A N 1
ATOM 1860 C CA . LYS A 1 264 ? -10.736 -1.208 -17.381 1.00 15.45 264 LYS A CA 1
ATOM 1861 C C . LYS A 1 264 ? -10.625 -2.581 -16.730 1.00 16.23 264 LYS A C 1
ATOM 1862 O O . LYS A 1 264 ? -10.940 -2.737 -15.547 1.00 17.05 264 LYS A O 1
ATOM 1868 N N . SER A 1 265 ? -10.165 -3.582 -17.479 1.00 18.18 265 SER A N 1
ATOM 1869 C CA . SER A 1 265 ? -10.078 -4.925 -16.913 1.00 16.22 265 SER A CA 1
ATOM 1870 C C . SER A 1 265 ? -9.119 -4.975 -15.736 1.00 20.32 265 SER A C 1
ATOM 1871 O O . SER A 1 265 ? -9.290 -5.800 -14.828 1.00 19.82 265 SER A O 1
ATOM 1874 N N . GLU A 1 266 ? -8.090 -4.128 -15.744 1.00 15.79 266 GLU A N 1
ATOM 1875 C CA . GLU A 1 266 ? -7.162 -4.065 -14.624 1.00 16.30 266 GLU A CA 1
ATOM 1876 C C . GLU A 1 266 ? -7.725 -3.243 -13.475 1.00 18.83 266 GLU A C 1
ATOM 1877 O O . GLU A 1 266 ? -7.718 -3.691 -12.325 1.00 20.99 266 GLU A O 1
ATOM 1883 N N . LEU A 1 267 ? -8.216 -2.034 -13.758 1.00 17.89 267 LEU A N 1
ATOM 1884 C CA . LEU A 1 267 ? -8.693 -1.180 -12.675 1.00 16.89 267 LEU A CA 1
ATOM 1885 C C . LEU A 1 267 ? -9.866 -1.822 -11.941 1.00 19.55 267 LEU A C 1
ATOM 1886 O O . LEU A 1 267 ? -9.992 -1.681 -10.720 1.00 24.30 267 LEU A O 1
ATOM 1891 N N . THR A 1 268 ? -10.721 -2.550 -12.661 1.00 19.45 268 THR A N 1
ATOM 1892 C CA . THR A 1 268 ? -11.878 -3.204 -12.058 1.00 20.17 268 THR A CA 1
ATOM 1893 C C . THR A 1 268 ? -11.615 -4.646 -11.649 1.00 25.47 268 THR A C 1
ATOM 1894 O O . THR A 1 268 ? -12.539 -5.292 -11.146 1.00 25.74 268 THR A O 1
ATOM 1898 N N . ASN A 1 269 ? -10.408 -5.166 -11.876 1.00 26.06 269 ASN A N 1
ATOM 1899 C CA . ASN A 1 269 ? -10.087 -6.589 -11.667 1.00 27.72 269 ASN A CA 1
ATOM 1900 C C . ASN A 1 269 ? -11.111 -7.497 -12.355 1.00 31.43 269 ASN A C 1
ATOM 1901 O O . ASN A 1 269 ? -11.815 -8.290 -11.725 1.00 36.67 269 ASN A O 1
ATOM 1906 N N . ASN A 1 270 ? -11.180 -7.358 -13.678 1.00 27.21 270 ASN A N 1
ATOM 1907 C CA . ASN A 1 270 ? -12.049 -8.165 -14.536 1.00 30.59 270 ASN A CA 1
ATOM 1908 C C . ASN A 1 270 ? -13.521 -8.031 -14.144 1.00 35.82 270 ASN A C 1
ATOM 1909 O O . ASN A 1 270 ? -14.243 -9.020 -13.991 1.00 36.50 270 ASN A O 1
ATOM 1914 N N . ASN A 1 271 ? -13.959 -6.782 -13.983 1.00 30.95 271 ASN A N 1
ATOM 1915 C CA . ASN A 1 271 ? -15.347 -6.414 -13.716 1.00 32.11 271 ASN A CA 1
ATOM 1916 C C . ASN A 1 271 ? -15.852 -6.915 -12.370 1.00 30.29 271 ASN A C 1
ATOM 1917 O O . ASN A 1 271 ? -17.061 -6.895 -12.117 1.00 34.81 271 ASN A O 1
ATOM 1922 N N . THR A 1 272 ? -14.953 -7.340 -11.484 1.00 27.15 272 THR A N 1
ATOM 1923 C CA . THR A 1 272 ? -15.345 -7.682 -10.125 1.00 32.19 272 THR A CA 1
ATOM 1924 C C . THR A 1 272 ? -15.392 -6.468 -9.207 1.00 32.85 272 THR A C 1
ATOM 1925 O O . THR A 1 272 ? -16.079 -6.509 -8.181 1.00 29.77 272 THR A O 1
ATOM 1929 N N . ASN A 1 273 ? -14.692 -5.387 -9.560 1.00 28.73 273 ASN A N 1
ATOM 1930 C CA . ASN A 1 273 ? -14.745 -4.111 -8.846 1.00 25.16 273 ASN A CA 1
ATOM 1931 C C . ASN A 1 273 ? -15.173 -3.011 -9.812 1.00 21.83 273 ASN A C 1
ATOM 1932 O O . ASN A 1 273 ? -14.395 -2.090 -10.108 1.00 20.20 273 ASN A O 1
ATOM 1937 N N . PRO A 1 274 ? -16.415 -3.060 -10.297 1.00 23.33 274 PRO A N 1
ATOM 1938 C CA . PRO A 1 274 ? -16.816 -2.149 -11.380 1.00 23.41 274 PRO A CA 1
ATOM 1939 C C . PRO A 1 274 ? -16.762 -0.695 -10.981 1.00 21.42 274 PRO A C 1
ATOM 1940 O O . PRO A 1 274 ? -16.612 0.180 -11.846 1.00 21.04 274 PRO A O 1
ATOM 1944 N N . ASP A 1 275 ? -16.881 -0.412 -9.685 1.00 19.71 275 ASP A N 1
ATOM 1945 C CA . ASP A 1 275 ? -16.919 0.968 -9.228 1.00 19.47 275 ASP A CA 1
ATOM 1946 C C . ASP A 1 275 ? -15.581 1.669 -9.378 1.00 19.21 275 ASP A C 1
ATOM 1947 O O . ASP A 1 275 ? -15.519 2.886 -9.205 1.00 15.62 275 ASP A O 1
ATOM 1952 N N . LYS A 1 276 ? -14.511 0.947 -9.693 1.00 14.56 276 LYS A N 1
ATOM 1953 C CA . LYS A 1 276 ? -13.230 1.598 -9.919 1.00 15.67 276 LYS A CA 1
ATOM 1954 C C . LYS A 1 276 ? -13.143 2.244 -11.296 1.00 15.45 276 LYS A C 1
ATOM 1955 O O . LYS A 1 276 ? -12.188 2.980 -11.551 1.00 17.08 276 LYS A O 1
ATOM 1961 N N . TRP A 1 277 ? -14.107 1.994 -12.180 1.00 13.89 277 TRP A N 1
ATOM 1962 C CA . TRP A 1 277 ? -14.118 2.564 -13.523 1.00 13.98 277 TRP A CA 1
ATOM 1963 C C . TRP A 1 277 ? -15.186 3.646 -13.543 1.00 14.88 277 TRP A C 1
ATOM 1964 O O . TRP A 1 277 ? -16.381 3.353 -13.601 1.00 15.81 277 TRP A O 1
ATOM 1975 N N . VAL A 1 278 ? -14.758 4.904 -13.475 1.00 13.80 278 VAL A N 1
ATOM 1976 C CA . VAL A 1 278 ? -15.696 5.995 -13.267 1.00 14.71 278 VAL A CA 1
ATOM 1977 C C . VAL A 1 278 ? -15.675 6.999 -14.407 1.00 16.08 278 VAL A C 1
ATOM 1978 O O . VAL A 1 278 ? -16.330 8.038 -14.317 1.00 15.64 278 VAL A O 1
ATOM 1982 N N . THR A 1 279 ? -14.934 6.716 -15.477 1.00 13.76 279 THR A N 1
ATOM 1983 C CA . THR A 1 279 ? -14.744 7.677 -16.559 1.00 12.69 279 THR A CA 1
ATOM 1984 C C . THR A 1 279 ? -15.758 7.538 -17.693 1.00 14.31 279 THR A C 1
ATOM 1985 O O . THR A 1 279 ? -15.606 8.203 -18.729 1.00 14.06 279 THR A O 1
ATOM 1989 N N . ASP A 1 280 ? -16.795 6.713 -17.531 1.00 14.88 280 ASP A N 1
ATOM 1990 C CA . ASP A 1 280 ? -17.856 6.651 -18.540 1.00 16.19 280 ASP A CA 1
ATOM 1991 C C . ASP A 1 280 ? -18.877 7.752 -18.261 1.00 17.27 280 ASP A C 1
ATOM 1992 O O . ASP A 1 280 ? -19.986 7.514 -17.776 1.00 19.25 280 ASP A O 1
ATOM 1997 N N . SER A 1 281 ? -18.477 8.984 -18.574 1.00 13.99 281 SER A N 1
ATOM 1998 C CA . SER A 1 281 ? -19.286 10.148 -18.259 1.00 16.59 281 SER A CA 1
ATOM 1999 C C . SER A 1 281 ? -19.057 11.172 -19.355 1.00 16.15 281 SER A C 1
ATOM 2000 O O . SER A 1 281 ? -17.973 11.226 -19.938 1.00 16.19 281 SER A O 1
ATOM 2003 N N . ASP A 1 282 ? -20.082 11.968 -19.651 1.00 16.51 282 ASP A N 1
ATOM 2004 C CA . ASP A 1 282 ? -19.834 13.185 -20.412 1.00 16.63 282 ASP A CA 1
ATOM 2005 C C . ASP A 1 282 ? -18.927 14.096 -19.604 1.00 14.70 282 ASP A C 1
ATOM 2006 O O . ASP A 1 282 ? -19.039 14.180 -18.378 1.00 15.35 282 ASP A O 1
ATOM 2011 N N . TYR A 1 283 ? -18.023 14.780 -20.295 1.00 15.50 283 TYR A N 1
ATOM 2012 C CA . TYR A 1 283 ? -17.037 15.626 -19.637 1.00 14.77 283 TYR A CA 1
ATOM 2013 C C . TYR A 1 283 ? -16.982 17.000 -20.285 1.00 14.10 283 TYR A C 1
ATOM 2014 O O . TYR A 1 283 ? -17.038 17.119 -21.516 1.00 15.54 283 TYR A O 1
ATOM 2023 N N . TRP A 1 284 ? -16.853 18.028 -19.446 1.00 14.34 284 TRP A N 1
ATOM 2024 C CA . TRP A 1 284 ? -16.281 19.304 -19.848 1.00 14.69 284 TRP A CA 1
ATOM 2025 C C . TRP A 1 284 ? -14.763 19.221 -19.788 1.00 13.72 284 TRP A C 1
ATOM 2026 O O . TRP A 1 284 ? -14.205 18.517 -18.946 1.00 14.07 284 TRP A O 1
ATOM 2037 N N . ILE A 1 285 ? -14.090 19.964 -20.672 1.00 13.37 285 ILE A N 1
ATOM 2038 C CA . ILE A 1 285 ? -12.633 20.075 -20.668 1.00 13.16 285 ILE A CA 1
ATOM 2039 C C . ILE A 1 285 ? -12.214 21.381 -20.012 1.00 12.45 285 ILE A C 1
ATOM 2040 O O . ILE A 1 285 ? -12.774 22.447 -20.296 1.00 13.42 285 ILE A O 1
ATOM 2045 N N . TRP A 1 286 ? -11.212 21.296 -19.139 1.00 12.05 286 TRP A N 1
ATOM 2046 C CA . TRP A 1 286 ? -10.639 22.447 -18.461 1.00 10.81 286 TRP A CA 1
ATOM 2047 C C . TRP A 1 286 ? -9.173 22.608 -18.822 1.00 11.90 286 TRP A C 1
ATOM 2048 O O . TRP A 1 286 ? -8.427 21.624 -18.879 1.00 12.14 286 TRP A O 1
ATOM 2059 N N . PHE A 1 287 ? -8.734 23.855 -18.951 1.00 12.02 287 PHE A N 1
ATOM 2060 C CA . PHE A 1 287 ? -7.324 24.214 -18.864 1.00 10.70 287 PHE A CA 1
ATOM 2061 C C . PHE A 1 287 ? -7.207 25.156 -17.679 1.00 12.08 287 PHE A C 1
ATOM 2062 O O . PHE A 1 287 ? -7.996 26.103 -17.579 1.00 12.50 287 PHE A O 1
ATOM 2070 N N . ASP A 1 288 ? -6.234 24.940 -16.793 1.00 11.19 288 ASP A N 1
ATOM 2071 C CA . ASP A 1 288 ? -6.054 25.986 -15.792 1.00 11.70 288 ASP A CA 1
ATOM 2072 C C . ASP A 1 288 ? -4.657 25.944 -15.196 1.00 11.85 288 ASP A C 1
ATOM 2073 O O . ASP A 1 288 ? -3.835 25.085 -15.519 1.00 11.43 288 ASP A O 1
ATOM 2078 N N . SER A 1 289 ? -4.397 26.937 -14.346 1.00 11.17 289 SER A N 1
ATOM 2079 C CA . SER A 1 289 ? -3.207 26.999 -13.520 1.00 12.08 289 SER A CA 1
ATOM 2080 C C . SER A 1 289 ? -3.663 27.317 -12.117 1.00 12.10 289 SER A C 1
ATOM 2081 O O . SER A 1 289 ? -4.601 28.102 -11.938 1.00 12.34 289 SER A O 1
ATOM 2084 N N . GLU A 1 290 ? -2.994 26.714 -11.136 1.00 12.61 290 GLU A N 1
ATOM 2085 C CA . GLU A 1 290 ? -3.406 26.805 -9.748 1.00 12.10 290 GLU A CA 1
ATOM 2086 C C . GLU A 1 290 ? -2.150 26.800 -8.888 1.00 11.30 290 GLU A C 1
ATOM 2087 O O . GLU A 1 290 ? -1.145 26.184 -9.255 1.00 12.60 290 GLU A O 1
ATOM 2093 N N . THR A 1 291 ? -2.213 27.440 -7.720 1.00 12.59 291 THR A N 1
ATOM 2094 C CA . THR A 1 291 ? -1.210 27.159 -6.699 1.00 13.28 291 THR A CA 1
ATOM 2095 C C . THR A 1 291 ? -1.524 25.832 -6.032 1.00 13.32 291 THR A C 1
ATOM 2096 O O . THR A 1 291 ? -2.662 25.601 -5.617 1.00 14.41 291 THR A O 1
ATOM 2100 N N . PHE A 1 292 ? -0.507 24.972 -5.932 1.00 13.39 292 PHE A N 1
ATOM 2101 C CA . PHE A 1 292 ? -0.524 23.753 -5.124 1.00 14.22 292 PHE A CA 1
ATOM 2102 C C . PHE A 1 292 ? 0.426 24.049 -3.974 1.00 14.41 292 PHE A C 1
ATOM 2103 O O . PHE A 1 292 ? 1.632 23.783 -4.088 1.00 16.31 292 PHE A O 1
ATOM 2111 N N . PRO A 1 293 ? -0.056 24.612 -2.867 1.00 16.50 293 PRO A N 1
ATOM 2112 C CA . PRO A 1 293 ? 0.871 25.139 -1.848 1.00 19.24 293 PRO A CA 1
ATOM 2113 C C . P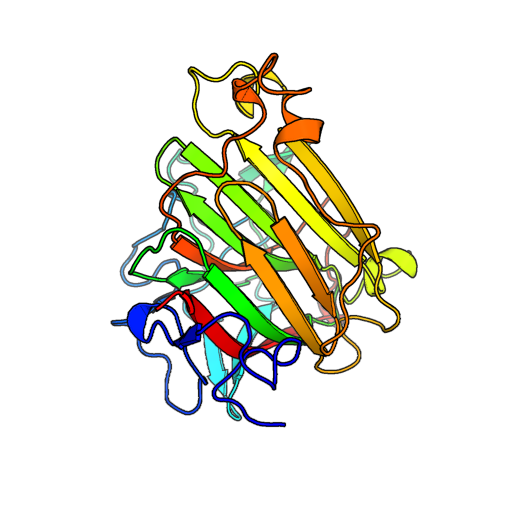RO A 1 293 ? 1.818 24.089 -1.297 1.00 24.48 293 PRO A C 1
ATOM 2114 O O . PRO A 1 293 ? 2.946 24.416 -0.907 1.00 22.94 293 PRO A O 1
ATOM 2118 N N . TRP A 1 294 ? 1.402 22.825 -1.280 1.00 22.34 294 TRP A N 1
ATOM 2119 C CA . TRP A 1 294 ? 2.257 21.778 -0.743 1.00 21.03 294 TRP A CA 1
ATOM 2120 C C . TRP A 1 294 ? 3.436 21.467 -1.658 1.00 24.10 294 TRP A C 1
ATOM 2121 O O . TRP A 1 294 ? 4.416 20.866 -1.202 1.00 29.70 294 TRP A O 1
ATOM 2132 N N . LEU A 1 295 ? 3.364 21.835 -2.937 1.00 17.39 295 LEU A N 1
ATOM 2133 C CA . LEU A 1 295 ? 4.506 21.661 -3.823 1.00 18.19 295 LEU A CA 1
ATOM 2134 C C . LEU A 1 295 ? 5.393 22.889 -3.782 1.00 20.45 295 LEU A C 1
ATOM 2135 O O . LEU A 1 295 ? 6.618 22.782 -3.682 1.00 29.59 295 LEU A O 1
ATOM 2140 N N . GLY A 1 296 ? 4.779 24.053 -3.864 1.00 19.20 296 GLY A N 1
ATOM 2141 C CA . GLY A 1 296 ? 5.537 25.284 -3.895 1.00 19.13 296 GLY A CA 1
ATOM 2142 C C . GLY A 1 296 ? 4.586 26.440 -4.068 1.00 18.56 296 GLY A C 1
ATOM 2143 O O . GLY A 1 296 ? 3.395 26.266 -4.336 1.00 19.07 296 GLY A O 1
ATOM 2144 N N . ILE A 1 297 ? 5.124 27.633 -3.858 1.00 16.04 297 ILE A N 1
ATOM 2145 C CA . ILE A 1 297 ? 4.373 28.856 -4.113 1.00 18.24 297 ILE A CA 1
ATOM 2146 C C . ILE A 1 297 ? 5.313 29.766 -4.884 1.00 19.51 297 ILE A C 1
ATOM 2147 O O . ILE A 1 297 ? 6.479 29.909 -4.493 1.00 18.66 297 ILE A O 1
ATOM 2152 N N . PRO A 1 298 ? 4.885 30.351 -5.996 1.00 16.37 298 PRO A N 1
ATOM 2153 C CA . PRO A 1 298 ? 5.797 31.219 -6.744 1.00 16.42 298 PRO A CA 1
ATOM 2154 C C . PRO A 1 298 ? 6.147 32.462 -5.951 1.00 19.11 298 PRO A C 1
ATOM 2155 O O . PRO A 1 298 ? 5.357 32.966 -5.152 1.00 19.15 298 PRO A O 1
ATOM 2159 N N . LYS A 1 299 ? 7.362 32.942 -6.175 1.00 18.20 299 LYS A N 1
ATOM 2160 C CA . LYS A 1 299 ? 7.735 34.277 -5.739 1.00 20.23 299 LYS A CA 1
ATOM 2161 C C . LYS A 1 299 ? 7.364 35.271 -6.829 1.00 18.90 299 LYS A C 1
ATOM 2162 O O . LYS A 1 299 ? 7.210 34.900 -7.994 1.00 17.74 299 LYS A O 1
ATOM 2168 N N . GLU A 1 300 ? 7.225 36.546 -6.452 1.00 17.48 300 GLU A N 1
ATOM 2169 C CA . GLU A 1 300 ? 6.938 37.543 -7.484 1.00 17.34 300 GLU A CA 1
ATOM 2170 C C . GLU A 1 300 ? 7.974 37.474 -8.595 1.00 17.23 300 GLU A C 1
ATOM 2171 O O . GLU A 1 300 ? 7.640 37.628 -9.774 1.00 17.97 300 GLU A O 1
ATOM 2177 N N . GLU A 1 301 ? 9.230 37.190 -8.241 1.00 17.70 301 GLU A N 1
ATOM 2178 C CA . GLU A 1 301 ? 10.304 37.111 -9.225 1.00 19.94 301 GLU A CA 1
ATOM 2179 C C . GLU A 1 301 ? 10.071 36.033 -10.273 1.00 19.54 301 GLU A C 1
ATOM 2180 O O . GLU A 1 301 ? 10.694 36.081 -11.336 1.00 20.30 301 GLU A O 1
ATOM 2186 N N . ASP A 1 302 ? 9.217 35.047 -9.985 1.00 17.85 302 ASP A N 1
ATOM 2187 C CA . ASP A 1 302 ? 8.913 33.975 -10.924 1.00 18.15 302 ASP A CA 1
ATOM 2188 C C . ASP A 1 302 ? 7.837 34.354 -11.924 1.00 17.29 302 ASP A C 1
ATOM 2189 O O . ASP A 1 302 ? 7.571 33.581 -12.853 1.00 17.72 302 ASP A O 1
ATOM 2194 N N . LEU A 1 303 ? 7.192 35.495 -11.732 1.00 15.64 303 LEU A N 1
ATOM 2195 C CA . LEU A 1 303 ? 5.964 35.822 -12.410 1.00 14.31 303 LEU A CA 1
ATOM 2196 C C . LEU A 1 303 ? 6.134 37.114 -13.202 1.00 16.68 303 LEU A C 1
ATOM 2197 O O . LEU A 1 303 ? 6.989 37.937 -12.873 1.00 18.03 303 LEU A O 1
ATOM 2202 N N . PRO A 1 304 ? 5.354 37.305 -14.267 1.00 14.87 304 PRO A N 1
ATOM 2203 C CA . PRO A 1 304 ? 4.268 36.435 -14.719 1.00 15.17 304 PRO A CA 1
ATOM 2204 C C . PRO A 1 304 ? 4.803 35.205 -15.415 1.00 15.23 304 PRO A C 1
ATOM 2205 O O . PRO A 1 304 ? 5.930 35.152 -15.909 1.00 16.99 304 PRO A O 1
ATOM 2209 N N . ALA A 1 305 ? 3.983 34.168 -15.413 1.00 14.56 305 ALA A N 1
ATOM 2210 C CA . ALA A 1 305 ? 4.291 32.947 -16.125 1.00 14.42 305 ALA A CA 1
ATOM 2211 C C . ALA A 1 305 ? 3.071 32.549 -16.934 1.00 13.13 305 ALA A C 1
ATOM 2212 O O . ALA A 1 305 ? 1.942 32.926 -16.618 1.00 15.03 305 ALA A O 1
ATOM 2214 N N . GLU A 1 306 ? 3.314 31.785 -17.993 1.00 12.52 306 GLU A N 1
ATOM 2215 C CA . GLU A 1 306 ? 2.284 31.472 -18.970 1.00 13.90 306 GLU A CA 1
ATOM 2216 C C . GLU A 1 306 ? 2.223 29.991 -19.279 1.00 12.61 306 GLU A C 1
ATOM 2217 O O . GLU A 1 306 ? 3.215 29.383 -19.691 1.00 14.33 306 GLU A O 1
ATOM 2223 N N . TYR A 1 307 ? 1.034 29.438 -19.113 1.00 12.21 307 TYR A N 1
ATOM 2224 C CA . TYR A 1 307 ? 0.689 28.127 -19.631 1.00 12.95 307 TYR A CA 1
ATOM 2225 C C . TYR A 1 307 ? 0.102 28.383 -21.008 1.00 13.52 307 TYR A C 1
ATOM 2226 O O . TYR A 1 307 ? -0.935 29.045 -21.136 1.00 12.98 307 TYR A O 1
ATOM 2235 N N . GLN A 1 308 ? 0.799 27.924 -22.041 1.00 12.93 308 GLN A N 1
ATOM 2236 C CA . GLN A 1 308 ? 0.488 28.303 -23.407 1.00 13.62 308 GLN A CA 1
ATOM 2237 C C . GLN A 1 308 ? -0.039 27.076 -24.123 1.00 13.61 308 GLN A C 1
ATOM 2238 O O . GLN A 1 308 ? 0.639 26.048 -24.158 1.00 14.59 308 GLN A O 1
ATOM 2244 N N . ILE A 1 309 ? -1.217 27.197 -24.717 1.00 13.11 309 ILE A N 1
ATOM 2245 C CA . ILE A 1 309 ? -1.858 26.089 -25.415 1.00 11.61 309 ILE A CA 1
ATOM 2246 C C . ILE A 1 309 ? -1.964 26.454 -26.884 1.00 13.07 309 ILE A C 1
ATOM 2247 O O . ILE A 1 309 ? -2.822 27.250 -27.273 1.00 13.73 309 ILE A O 1
ATOM 2252 N N . GLU A 1 310 ? -1.115 25.840 -27.710 1.00 11.88 310 GLU A N 1
ATOM 2253 C CA . GLU A 1 310 ? -1.172 26.107 -29.142 1.00 11.56 310 GLU A CA 1
ATOM 2254 C C . GLU A 1 310 ? -2.475 25.625 -29.762 1.00 14.38 310 GLU A C 1
ATOM 2255 O O . GLU A 1 310 ? -3.013 26.276 -30.662 1.00 13.47 310 GLU A O 1
ATOM 2261 N N . TYR A 1 311 ? -2.978 24.469 -29.334 1.00 12.52 311 TYR A N 1
ATOM 2262 C CA . TYR A 1 311 ? -4.253 23.988 -29.840 1.00 13.26 311 TYR A CA 1
ATOM 2263 C C . TYR A 1 311 ? -4.784 22.898 -28.926 1.00 11.04 311 TYR A C 1
ATOM 2264 O O . TYR A 1 311 ? -4.036 22.262 -28.177 1.00 13.20 311 TYR A O 1
ATOM 2273 N N . LEU A 1 312 ? -6.089 22.684 -29.017 1.00 11.29 312 LEU A N 1
ATOM 2274 C CA . LEU A 1 312 ? -6.720 21.457 -28.546 1.00 11.62 312 LEU A CA 1
ATOM 2275 C C . LEU A 1 312 ? -7.465 20.840 -29.718 1.00 12.89 312 LEU A C 1
ATOM 2276 O O . LEU A 1 312 ? -8.313 21.494 -30.332 1.00 14.06 312 LEU A O 1
ATOM 2281 N N . ARG A 1 313 ? -7.145 19.594 -30.034 1.00 13.31 313 ARG A N 1
ATOM 2282 C CA . ARG A 1 313 ? -7.871 18.841 -31.047 1.00 12.53 313 ARG A CA 1
ATOM 2283 C C . ARG A 1 313 ? -8.512 17.662 -30.346 1.00 12.08 313 ARG A C 1
ATOM 2284 O O . ARG A 1 313 ? -7.820 16.895 -29.667 1.00 13.50 313 ARG A O 1
ATOM 2292 N N . VAL A 1 314 ? -9.829 17.560 -30.449 1.00 12.86 314 VAL A N 1
ATOM 2293 C CA . VAL A 1 314 ? -10.589 16.456 -29.873 1.00 12.29 314 VAL A CA 1
ATOM 2294 C C . VAL A 1 314 ? -11.260 15.749 -31.031 1.00 13.77 314 VAL A C 1
ATOM 2295 O O . VAL A 1 314 ? -12.114 16.338 -31.706 1.00 14.47 314 VAL A O 1
ATOM 2299 N N . TRP A 1 315 ? -10.867 14.500 -31.284 1.00 13.78 315 TRP A N 1
ATOM 2300 C CA . TRP A 1 315 ? -11.509 13.691 -32.309 1.00 15.00 315 TRP A CA 1
ATOM 2301 C C . TRP A 1 315 ? -12.378 12.626 -31.668 1.00 14.97 315 TRP A C 1
ATOM 2302 O O . TRP A 1 315 ? -12.088 12.128 -30.576 1.00 15.16 315 TRP A O 1
ATOM 2313 N N . GLN A 1 316 ? -13.430 12.247 -32.378 1.00 15.61 316 GLN A N 1
ATOM 2314 C CA . GLN A 1 316 ? -14.194 11.071 -32.013 1.00 15.65 316 GLN A CA 1
ATOM 2315 C C . GLN A 1 316 ? -14.328 10.172 -33.226 1.00 15.95 316 GLN A C 1
ATOM 2316 O O . GLN A 1 316 ? -14.108 10.590 -34.363 1.00 18.86 316 GLN A O 1
ATOM 2322 N N . LYS A 1 317 ? -14.627 8.910 -32.954 1.00 20.27 317 LYS A N 1
ATOM 2323 C CA . LYS A 1 317 ? -14.652 7.920 -34.019 1.00 22.15 317 LYS A CA 1
ATOM 2324 C C . LYS A 1 317 ? -15.845 8.172 -34.930 1.00 28.27 317 LYS A C 1
ATOM 2325 O O . LYS A 1 317 ? -16.930 8.539 -34.470 1.00 30.39 317 LYS A O 1
ATOM 2331 N N . ASN A 1 318 ? -15.642 7.977 -36.230 1.00 27.23 318 ASN A N 1
ATOM 2332 C CA . ASN A 1 318 ? -16.742 8.061 -37.185 1.00 33.94 318 ASN A CA 1
ATOM 2333 C C . ASN A 1 318 ? -17.726 6.913 -36.977 1.00 35.95 318 ASN A C 1
ATOM 2334 O O . ASN A 1 318 ? -18.927 7.138 -36.824 1.00 46.04 318 ASN A O 1
#

InterPro domains:
  IPR000757 Beta-glucanase-like, N-terminal domain [PF00722] (122-265)
  IPR000757 Beta-glucanase-like, N-terminal domain [PS51762] (32-320)
  IPR013320 Concanavalin A-like lectin/glucanase domain superfamily [SSF49899] (42-317)
  IPR050546 Glycosyl Hydrolase Family 16 [PTHR10963] (42-317)

Organism: NCBI:txid1790137

Nearest PDB structures (foldseek):
  9ijc-assembly1_A  TM=1.004E+00  e=2.842E-61  Wenyingzhuangia fucanilytica
  8ew1-assembly3_C  TM=8.835E-01  e=1.006E-20  Phocaeicola plebeius DSM 17135
  3juu-assembly1_A  TM=7.615E-01  e=5.529E-19  Zobellia galactanivorans
  3i4i-assembly2_B  TM=8.336E-01  e=9.706E-14  uncultured murine large bowel bacterium BAC 14
  3axd-assembly2_B  TM=7.157E-01  e=1.805E-07  Fibrobacter succinogenes subsp. succinogenes S85

Solvent-accessible surface area: 12474 Å² total; per-residue (Å²): 142,68,81,55,62,0,48,34,20,67,94,37,157,13,78,18,73,70,25,96,84,0,6,27,70,3,114,139,115,25,63,60,127,46,0,5,5,0,8,81,137,119,88,32,30,76,156,42,3,3,82,0,9,0,2,4,1,46,96,0,5,81,26,80,85,14,36,0,12,0,4,0,58,73,55,72,144,53,128,45,87,93,59,79,100,46,46,69,22,18,99,34,156,70,107,97,33,100,18,85,37,0,0,0,0,0,0,0,1,84,94,63,11,106,60,5,5,0,2,0,67,0,53,2,0,106,2,4,0,1,0,5,0,21,0,12,6,160,96,48,0,20,0,4,0,0,21,0,1,3,10,17,98,122,51,99,48,16,70,78,32,0,65,0,10,2,18,0,82,40,88,138,16,56,7,43,60,89,138,73,118,12,48,18,52,6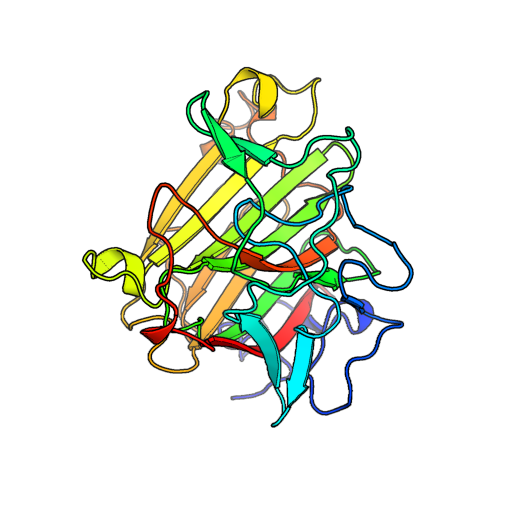3,30,66,0,57,12,52,69,62,0,15,57,82,40,21,14,1,1,0,12,1,19,35,83,68,0,56,1,36,22,57,19,96,60,24,87,112,28,38,6,63,48,52,122,34,0,98,111,94,106,64,74,61,62,19,19,1,57,6,60,0,51,0,0,0,0,0,9,0,15,27,137,46,20,87,3,118,99,146,33,21,102,7,54,0,28,0,34,14,0,31,0,0,50,108,134

Foldseek 3Di:
DDPQDPLQCVVPPQQWGWDPLQKDQLPDKDDCVFKDWACVVHDHDVLDQAAPLEGEDSVQWIGDPRWTKWKKAFCQPPPQDAGPVRHQADQDPNDGGGHGGIYTIKMKTPDWDFFWKKKWWWAAWQWQKWWWKKKDFDQFKIWTQFTARCNQPPDVQSQQWGKIFIAGSHPVFCRHCVNVVGGLDIDIDGDDDGSNPHIWMWIWGGDQFKIWIATNNHTPVVPIGGQCVSCVNVVNNSSRGRRGIIMMMTIMHNPVVRHDGDNVSDTIIIIISIITIIDGD

Sequence (281 aa):
PNPAYPLSDQSNEGDWVLNTEMSDEFELPLDEDKWLIQGRNNEYQSRFIGRAPSQFSVNNAYTESGKLKIVTKWEPDYDFRLKFNGDDHDVVNGEKIYFENITTAAVISKKQFRYGYMEIKCKSANAPITSSFWTTGKNTSEMDMFEMFGGHKTNDSWRKRLKFNIISWDPNNPNYFNKINGPVFTQNIQVGNNTAGDFHVYGFDWTADYIKVYYDGVLLPEYTILKSELTNNNTNPDKWVTDSDYWIWFDSETFPWLGIPKEEDLPAEYQIEYLRVWQKN

Secondary structure (DSSP, 8-state):
--TTS-TT-TT-TT-EEE-TTT-B---SS--TTTEEETTGGG--GGG---STT-EE-GGGEEEETTEEEEEEEE-TTS-PPPPTTS-SEEEETTEEEE--SEEE-EEEESS-B-SEEEEEEEE--SSSSEEEEEEE-TTSEEEEEEEEETT-SS-HHHHTEEEEEEEE--TTSTTBHHHHSS-SEEEEEE-SS-TTTS-EEEEEEE-SSEEEEEETTEE-GGG-EEHHHHTTTTTSGGG----S-BEEEEE----TTT----GGG-SEEEEEEEEEEEEE-